Protein AF-A0A924SGY8-F1 (afdb_monomer_lite)

Sequence (351 aa):
AAHGWLLATGLAKWTQGEANFWGHNAIIRTRAFAGAAGLPHLSGNTLIMSHDFVEAAMLLRAGWRVRFLPSIAGSYEQTPNSLIEYVQRDRRWCRGNLQHLRIVAAHGLNPLSRFHMLQGAVSYLLAPVWLVLLAIWAFPDMAATSLGTNGAPPVAEVVEGFGNEGGVLLVCVLIMLLGPKLLSAATILSSRAKRKAFGGTVPFLGALLTEIAVSFVYAPILMVQQVLSVAFSILSKRDIWAPQSRDGAHHNLPTLAKFHSIETVLGLIILTGTVTSTITIWLLPVGLSLLLAVPLSMLSECAVATSRAKALRLATPESLTPPAIVLLAIEARAHYAHMLAHSSALSLAAE

Radius of gyration: 23.99 Å; chains: 1; bounding box: 54×59×81 Å

pLDDT: mean 87.28, std 12.5, range [37.44, 98.38]

Foldseek 3Di:
DLQVLVVLVVQQVVCVFLHFDQPPPDDDDPCLQVVWLDDDQDPVRDDQLRSRLSSSQRSVLVVGTDGRDSVDDDDDDDDALFPVLNLLVVLSLQLNLCVLVVVLPDPSGDPVSSVVSVVSNVVLVVLVVVVVVLVCQFAQCVVCVVVVHPDDDPPVVVVVCCVPPVVVVVVVVCCVVCVSVVVSLVVQVVDPVSQVLCVHDLLVVLLSVVVVVLCLLCVLVSSVSSVVSNVCSVPDPDDSDDDRDPPQDQDDLVVLCVVLVVLLVVLVVSVVCCVVVRTPPVCNSSSVSSNCSSVSRNVSSDQLCPPPPSSRNSDGSCRVPPDPVVVVVVVVVVVVVVCVVVVPVVPPDDD

Structure (mmCIF, N/CA/C/O backbone):
data_AF-A0A924SGY8-F1
#
_entry.id   AF-A0A924SGY8-F1
#
loop_
_atom_site.group_PDB
_atom_site.id
_atom_site.type_symbol
_atom_site.label_atom_id
_atom_site.label_alt_id
_atom_site.label_comp_id
_atom_site.label_asym_id
_atom_site.label_entity_id
_atom_site.label_seq_id
_atom_site.pdbx_PDB_ins_code
_atom_site.Cartn_x
_atom_site.Cartn_y
_atom_site.Cartn_z
_atom_site.occupancy
_atom_site.B_iso_or_equiv
_atom_site.auth_seq_id
_atom_site.auth_comp_id
_atom_site.auth_asym_id
_atom_site.auth_atom_id
_atom_site.pdbx_PDB_model_num
ATOM 1 N N . ALA A 1 1 ? 2.923 7.482 8.706 1.00 73.94 1 ALA A N 1
ATOM 2 C CA . ALA A 1 1 ? 2.856 8.626 9.646 1.00 73.94 1 ALA A CA 1
ATOM 3 C C . ALA A 1 1 ? 2.362 9.920 8.986 1.00 73.94 1 ALA A C 1
ATOM 5 O O . ALA A 1 1 ? 1.305 10.406 9.361 1.00 73.94 1 ALA A O 1
ATOM 6 N N . ALA A 1 2 ? 3.073 10.478 7.994 1.00 83.31 2 ALA A N 1
ATOM 7 C CA . ALA A 1 2 ? 2.795 11.833 7.496 1.00 83.31 2 ALA A CA 1
ATOM 8 C C . ALA A 1 2 ? 1.430 12.023 6.803 1.00 83.31 2 ALA A C 1
ATOM 10 O O . ALA A 1 2 ? 0.770 13.022 7.067 1.00 83.31 2 ALA A O 1
ATOM 11 N N . HIS A 1 3 ? 1.006 11.084 5.948 1.00 84.12 3 HIS A N 1
ATOM 12 C CA . HIS A 1 3 ? -0.207 11.229 5.123 1.00 84.12 3 HIS A CA 1
ATOM 13 C C . HIS A 1 3 ? -1.384 10.330 5.537 1.00 84.12 3 HIS A C 1
ATOM 15 O O . HIS A 1 3 ? -2.531 10.616 5.202 1.00 84.12 3 HIS A O 1
ATOM 21 N N . GLY A 1 4 ? -1.128 9.265 6.305 1.00 85.44 4 GLY A N 1
ATOM 22 C CA . GLY A 1 4 ? -2.162 8.301 6.702 1.00 85.44 4 GLY A CA 1
ATOM 23 C C . GLY A 1 4 ? -3.306 8.918 7.515 1.00 85.44 4 GLY A C 1
ATOM 24 O O . GLY A 1 4 ? -4.460 8.561 7.303 1.00 85.44 4 GLY A O 1
ATOM 25 N N . TRP A 1 5 ? -3.016 9.891 8.388 1.00 86.31 5 TRP A N 1
ATOM 26 C CA . TRP A 1 5 ? -4.043 10.562 9.198 1.00 86.31 5 TRP A CA 1
ATOM 27 C C . TRP A 1 5 ? -5.021 11.384 8.342 1.00 86.31 5 TRP A C 1
ATOM 29 O O . TRP A 1 5 ? -6.203 11.458 8.676 1.00 86.31 5 TRP A O 1
ATOM 39 N N . LEU A 1 6 ? -4.551 11.979 7.237 1.00 89.25 6 LEU A N 1
ATOM 40 C CA . LEU A 1 6 ? -5.382 12.789 6.344 1.00 89.25 6 LEU A CA 1
ATOM 41 C C . LEU A 1 6 ? -6.386 11.895 5.612 1.00 89.25 6 LEU A C 1
ATOM 43 O O . LEU A 1 6 ? -7.584 12.172 5.636 1.00 89.25 6 LEU A O 1
ATOM 47 N N . LEU A 1 7 ? -5.903 10.781 5.049 1.00 88.94 7 LEU A N 1
ATOM 48 C CA . LEU A 1 7 ? -6.747 9.756 4.432 1.00 88.94 7 LEU A CA 1
ATOM 49 C C . LEU A 1 7 ? -7.767 9.205 5.437 1.00 88.94 7 LEU A C 1
ATOM 51 O O . LEU A 1 7 ? -8.960 9.164 5.153 1.00 88.94 7 LEU A O 1
ATOM 55 N N . ALA A 1 8 ? -7.306 8.842 6.633 1.00 90.12 8 ALA A N 1
ATOM 56 C CA . ALA A 1 8 ? -8.137 8.319 7.710 1.00 90.12 8 ALA A CA 1
ATOM 57 C C . ALA A 1 8 ? -9.223 9.310 8.172 1.00 90.12 8 ALA A C 1
ATOM 59 O O . ALA A 1 8 ? -10.357 8.915 8.441 1.00 90.12 8 ALA A O 1
ATOM 60 N N . THR A 1 9 ? -8.901 10.605 8.227 1.00 92.12 9 THR A N 1
ATOM 61 C CA . THR A 1 9 ? -9.854 11.675 8.565 1.00 92.12 9 THR A CA 1
ATOM 62 C C . THR A 1 9 ? -10.886 11.880 7.464 1.00 92.12 9 THR A C 1
ATOM 64 O O . THR A 1 9 ? -12.076 11.985 7.762 1.00 92.12 9 THR A O 1
ATOM 67 N N . GLY A 1 10 ? -10.456 11.890 6.200 1.00 92.75 10 GLY A N 1
ATOM 68 C CA . GLY A 1 10 ? -11.360 11.960 5.052 1.00 92.75 10 GLY A CA 1
ATOM 69 C C . GLY A 1 10 ? -12.318 10.770 5.012 1.00 92.75 10 GLY A C 1
ATOM 70 O O . GLY A 1 10 ? -13.529 10.963 4.918 1.00 92.75 10 GLY A O 1
ATOM 71 N N . LEU A 1 11 ? -11.791 9.555 5.193 1.00 91.56 11 LEU A N 1
ATOM 72 C CA . LEU A 1 11 ? -12.579 8.327 5.260 1.00 91.56 11 LEU A CA 1
ATOM 73 C C . LEU A 1 11 ? -13.606 8.385 6.396 1.00 91.56 11 LEU A C 1
ATOM 75 O O . LEU A 1 11 ? -14.790 8.196 6.147 1.00 91.56 11 LEU A O 1
ATOM 79 N N . ALA A 1 12 ? -13.185 8.733 7.616 1.00 93.62 12 ALA A N 1
ATOM 80 C CA . ALA A 1 12 ? -14.088 8.869 8.760 1.00 93.62 12 ALA A CA 1
ATOM 81 C C . ALA A 1 12 ? -15.207 9.896 8.520 1.00 93.62 12 ALA A C 1
ATOM 83 O O . ALA A 1 12 ? -16.350 9.690 8.934 1.00 93.62 12 ALA A O 1
ATOM 84 N N . LYS A 1 13 ? -14.891 11.013 7.848 1.00 94.06 13 LYS A N 1
ATOM 85 C CA . LYS A 1 13 ? -15.876 12.046 7.509 1.00 94.06 13 LYS A CA 1
ATOM 86 C C . LYS A 1 13 ? -16.850 11.574 6.432 1.00 94.06 13 LYS A C 1
ATOM 88 O O . LYS A 1 13 ? -18.021 11.937 6.501 1.00 94.06 13 LYS A O 1
ATOM 93 N N . TRP A 1 14 ? -16.387 10.793 5.466 1.00 94.25 14 TRP A N 1
ATOM 94 C CA . TRP A 1 14 ? -17.224 10.279 4.392 1.00 94.25 14 TRP A CA 1
ATOM 95 C C . TRP A 1 14 ? -18.148 9.154 4.872 1.00 94.25 14 TRP A C 1
ATOM 97 O O . TRP A 1 14 ? -19.350 9.214 4.636 1.00 94.25 14 TRP A O 1
ATOM 107 N N . THR A 1 15 ? -17.619 8.180 5.616 1.00 93.19 15 THR A N 1
ATOM 108 C CA . THR A 1 15 ? -18.375 6.985 6.022 1.00 93.19 15 THR A CA 1
ATOM 109 C C . THR A 1 15 ? -19.188 7.174 7.301 1.00 93.19 15 THR A C 1
ATOM 111 O O . THR A 1 15 ? -20.135 6.433 7.547 1.00 93.19 15 THR A O 1
ATOM 114 N N . GLN A 1 16 ? -18.843 8.151 8.146 1.00 92.50 16 GLN A N 1
ATOM 115 C CA . GLN A 1 16 ? -19.538 8.457 9.400 1.00 92.50 16 GLN A CA 1
ATOM 116 C C . GLN A 1 16 ? -19.750 7.224 10.302 1.00 92.50 16 GLN A C 1
ATOM 118 O O . GLN A 1 16 ? -18.839 6.811 11.019 1.00 92.50 16 GLN A O 1
ATOM 123 N N . GLY A 1 17 ? -20.969 6.675 10.322 1.00 94.69 17 GLY A N 1
ATOM 124 C CA . GLY A 1 17 ? -21.357 5.512 11.125 1.00 94.69 17 GLY A CA 1
ATOM 125 C C . GLY A 1 17 ? -21.546 4.226 10.328 1.00 94.69 17 GLY A C 1
ATOM 126 O O . GLY A 1 17 ? -22.063 3.264 10.887 1.00 94.69 17 GLY A O 1
ATOM 127 N N . GLU A 1 18 ? -21.160 4.236 9.057 1.00 95.69 18 GLU A N 1
ATOM 128 C CA . GLU A 1 18 ? -21.248 3.129 8.102 1.00 95.69 18 GLU A CA 1
ATOM 129 C C . GLU A 1 18 ? -19.846 2.694 7.637 1.00 95.69 18 GLU A C 1
ATOM 131 O O . GLU A 1 18 ? -19.658 2.190 6.535 1.00 95.69 18 GLU A O 1
ATOM 136 N N . ALA A 1 19 ? -18.832 2.932 8.476 1.00 92.75 19 ALA A N 1
ATOM 137 C CA . ALA A 1 19 ? -17.442 2.616 8.175 1.00 92.75 19 ALA A CA 1
ATOM 138 C C . ALA A 1 19 ? -17.157 1.104 8.219 1.00 92.75 19 ALA A C 1
ATOM 140 O O . ALA A 1 19 ? -17.955 0.310 8.709 1.00 92.75 19 ALA A O 1
ATOM 141 N N . ASN A 1 20 ? -15.947 0.733 7.804 1.00 91.44 20 ASN A N 1
ATOM 142 C CA . ASN A 1 20 ? -15.334 -0.550 8.150 1.00 91.44 20 ASN A CA 1
ATOM 143 C C . ASN A 1 20 ? -14.329 -0.390 9.303 1.00 91.44 20 ASN A C 1
ATOM 145 O O . ASN A 1 20 ? -13.960 0.728 9.674 1.00 91.44 20 ASN A O 1
ATOM 149 N N . PHE A 1 21 ? -13.858 -1.518 9.838 1.00 90.50 21 PHE A N 1
ATOM 150 C CA . PHE A 1 21 ? -12.662 -1.591 10.680 1.00 90.50 21 PHE A CA 1
ATOM 151 C C . PHE A 1 21 ? -11.646 -2.560 10.055 1.00 90.50 21 PHE A C 1
ATOM 153 O O . PHE A 1 21 ? -12.012 -3.366 9.204 1.00 90.50 21 PHE A O 1
ATOM 160 N N . TRP A 1 22 ? -10.372 -2.444 10.437 1.00 87.25 22 TRP A N 1
ATOM 161 C CA . TRP A 1 22 ? -9.249 -3.136 9.783 1.00 87.25 22 TRP A CA 1
ATOM 162 C C . TRP A 1 22 ? -8.610 -4.192 10.691 1.00 87.25 22 TRP A C 1
ATOM 164 O O . TRP A 1 22 ? -7.401 -4.185 10.913 1.00 87.25 22 TRP A O 1
ATOM 174 N N . GLY A 1 23 ? -9.445 -5.041 11.295 1.00 83.69 23 GLY A N 1
ATOM 175 C CA . GLY A 1 23 ? -9.065 -6.187 12.134 1.00 83.69 23 GLY A CA 1
ATOM 176 C C . GLY A 1 23 ? -8.419 -5.865 13.489 1.00 83.69 23 GLY A C 1
ATOM 177 O O . GLY A 1 23 ? -8.651 -6.572 14.463 1.00 83.69 23 GLY A O 1
ATOM 178 N N . HIS A 1 24 ? -7.639 -4.792 13.591 1.00 85.19 24 HIS A N 1
ATOM 179 C CA . HIS A 1 24 ? -6.929 -4.371 14.795 1.00 85.19 24 HIS A CA 1
ATOM 180 C C . HIS A 1 24 ? -7.339 -2.953 15.219 1.00 85.19 24 HIS A C 1
ATOM 182 O O . HIS A 1 24 ? -7.991 -2.222 14.472 1.00 85.19 24 HIS A O 1
ATOM 188 N N . ASN A 1 25 ? -6.966 -2.561 16.444 1.00 88.69 25 ASN A N 1
ATOM 189 C CA . ASN A 1 25 ? -7.323 -1.267 17.047 1.00 88.69 25 ASN A CA 1
ATOM 190 C C . ASN A 1 25 ? -8.832 -0.966 17.033 1.00 88.69 25 ASN A C 1
ATOM 192 O O . ASN A 1 25 ? -9.251 0.182 16.871 1.00 88.69 25 ASN A O 1
ATOM 196 N N . ALA A 1 26 ? -9.650 -2.004 17.197 1.00 91.75 26 ALA A N 1
ATOM 197 C CA . ALA A 1 26 ? -11.098 -1.901 17.217 1.00 91.75 26 ALA A CA 1
ATOM 198 C C . ALA A 1 26 ? -11.622 -2.014 18.655 1.00 91.75 26 ALA A C 1
ATOM 200 O O . ALA A 1 26 ? -11.271 -2.936 19.388 1.00 91.75 26 ALA A O 1
ATOM 201 N N . ILE A 1 27 ? -12.498 -1.088 19.048 1.00 92.94 27 ILE A N 1
ATOM 202 C CA . ILE A 1 27 ? -13.273 -1.189 20.288 1.00 92.94 27 ILE A CA 1
ATOM 203 C C . ILE A 1 27 ? -14.662 -1.682 19.905 1.00 92.94 27 ILE A C 1
ATOM 205 O O . ILE A 1 27 ? -15.425 -0.972 19.248 1.00 92.94 27 ILE A O 1
ATOM 209 N N . ILE A 1 28 ? -14.983 -2.907 20.309 1.00 93.88 28 ILE A N 1
ATOM 210 C CA . ILE A 1 28 ? -16.182 -3.609 19.859 1.00 93.88 28 ILE A CA 1
ATOM 211 C C . ILE A 1 28 ? -17.107 -3.870 21.048 1.00 93.88 28 ILE A C 1
ATOM 213 O O . ILE A 1 28 ? -16.690 -4.349 22.101 1.00 93.88 28 ILE A O 1
ATOM 217 N N . ARG A 1 29 ? -18.402 -3.583 20.875 1.00 96.38 29 ARG A N 1
ATOM 218 C CA . ARG A 1 29 ? -19.426 -3.996 21.843 1.00 96.38 29 ARG A CA 1
ATOM 219 C C . ARG A 1 29 ? -19.638 -5.500 21.714 1.00 96.38 29 ARG A C 1
ATOM 221 O O . ARG A 1 29 ? -20.184 -5.950 20.710 1.00 96.38 29 ARG A O 1
ATOM 228 N N . THR A 1 30 ? -19.273 -6.256 22.744 1.00 96.50 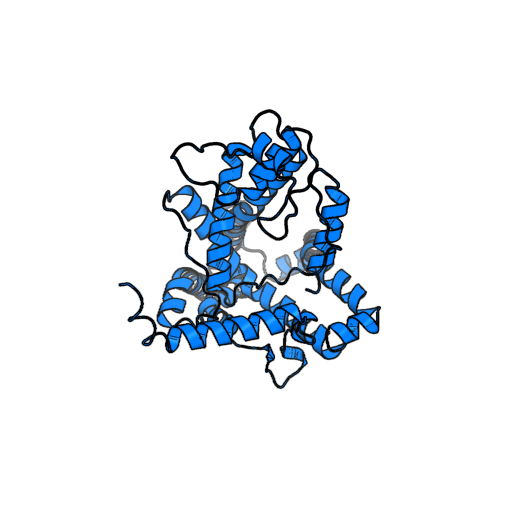30 THR A N 1
ATOM 229 C CA . THR A 1 30 ? -19.360 -7.728 22.763 1.00 96.50 30 THR A CA 1
ATOM 230 C C . THR A 1 30 ? -20.746 -8.243 22.377 1.00 96.50 30 THR A C 1
ATOM 232 O O . THR A 1 30 ? -20.855 -9.091 21.499 1.00 96.50 30 THR A O 1
ATOM 235 N N . ARG A 1 31 ? -21.817 -7.655 22.933 1.00 96.56 31 ARG A N 1
ATOM 236 C CA . ARG A 1 31 ? -23.210 -7.992 22.578 1.00 96.56 31 ARG A CA 1
ATOM 237 C C . ARG A 1 31 ? -23.523 -7.783 21.093 1.00 96.56 31 ARG A C 1
ATOM 239 O O . ARG A 1 31 ? -24.263 -8.569 20.515 1.00 96.56 31 ARG A O 1
ATOM 246 N N . ALA A 1 32 ? -23.001 -6.714 20.490 1.00 96.25 32 ALA A N 1
ATOM 247 C CA . ALA A 1 32 ? -23.224 -6.425 19.075 1.00 96.25 32 ALA A CA 1
ATOM 248 C C . ALA A 1 32 ? -22.520 -7.462 18.197 1.00 96.25 32 ALA A C 1
ATOM 250 O O . ALA A 1 32 ? -23.124 -8.021 17.290 1.00 96.25 32 ALA A O 1
ATOM 251 N N . PHE A 1 33 ? -21.258 -7.748 18.513 1.00 95.69 33 PHE A N 1
ATOM 252 C CA . PHE A 1 33 ? -20.436 -8.682 17.756 1.00 95.69 33 PHE A CA 1
ATOM 253 C C . PHE A 1 33 ? -20.956 -10.114 17.857 1.00 95.69 33 PHE A C 1
ATOM 255 O O . PHE A 1 33 ? -21.273 -10.715 16.837 1.00 95.69 33 PHE A O 1
ATOM 262 N N . ALA A 1 34 ? -21.162 -10.618 19.076 1.00 9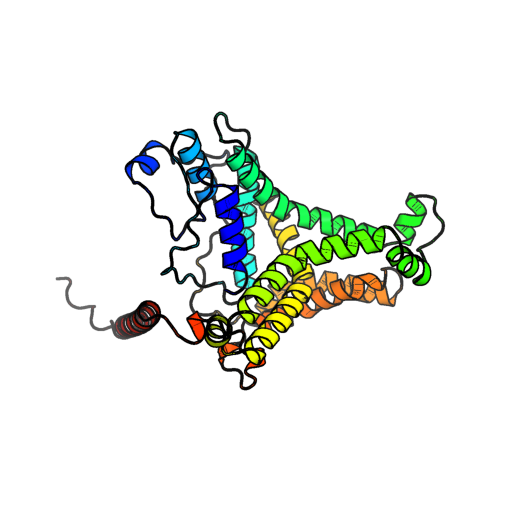5.81 34 ALA A N 1
ATOM 263 C CA . ALA A 1 34 ? -21.670 -11.969 19.300 1.00 95.81 34 ALA A CA 1
ATOM 264 C C . ALA A 1 34 ? -23.073 -12.188 18.704 1.00 95.81 34 ALA A C 1
ATOM 266 O O . ALA A 1 34 ? -23.400 -13.300 18.307 1.00 95.81 34 ALA A O 1
ATOM 267 N N . GLY A 1 35 ? -23.900 -11.138 18.634 1.00 96.06 35 GLY A N 1
ATOM 268 C CA . GLY A 1 35 ? -25.261 -11.225 18.104 1.00 96.06 35 GLY A CA 1
ATOM 269 C C . GLY A 1 35 ? -25.393 -11.040 16.590 1.00 96.06 35 GLY A C 1
ATOM 270 O O . GLY A 1 35 ? -26.448 -11.363 16.053 1.00 96.06 35 GLY A O 1
ATOM 271 N N . ALA A 1 36 ? -24.381 -10.499 15.901 1.00 94.69 36 ALA A N 1
ATOM 272 C CA . ALA A 1 36 ? -24.514 -10.106 14.492 1.00 94.69 36 ALA A CA 1
ATOM 273 C C . ALA A 1 36 ? -23.339 -10.506 13.593 1.00 94.69 36 ALA A C 1
ATOM 275 O O . ALA A 1 36 ? -23.562 -10.803 12.425 1.00 94.69 36 ALA A O 1
ATOM 276 N N . ALA A 1 37 ? -22.105 -10.527 14.098 1.00 91.44 37 ALA A N 1
ATOM 277 C CA . ALA A 1 37 ? -20.887 -10.687 13.299 1.00 91.44 37 ALA A CA 1
ATOM 278 C C . ALA A 1 37 ? -20.512 -12.163 13.042 1.00 91.44 37 ALA A C 1
ATOM 280 O O . ALA A 1 37 ? -19.340 -12.527 13.024 1.00 91.44 37 ALA A O 1
ATOM 281 N N . GLY A 1 38 ? -21.507 -13.037 12.867 1.00 88.75 38 GLY A N 1
ATOM 282 C CA . GLY A 1 38 ? -21.278 -14.449 12.559 1.00 88.75 38 GLY A CA 1
ATOM 283 C C . GLY A 1 38 ? -20.893 -14.638 11.094 1.00 88.75 38 GLY A C 1
ATOM 284 O O . GLY A 1 38 ? -21.752 -14.526 10.222 1.00 88.75 38 GLY A O 1
ATOM 285 N N . LEU A 1 39 ? -19.620 -14.938 10.821 1.00 89.06 39 LEU A N 1
ATOM 286 C CA . LEU A 1 39 ? -19.102 -15.069 9.457 1.00 89.06 39 LEU A CA 1
ATOM 287 C C . LEU A 1 39 ? -19.848 -16.138 8.636 1.00 89.06 39 LEU A C 1
ATOM 289 O O . LEU A 1 39 ? -20.132 -17.228 9.140 1.00 89.06 39 LEU A O 1
ATOM 293 N N . PRO A 1 40 ? -20.138 -15.868 7.350 1.00 83.38 40 PRO A N 1
ATOM 294 C CA . PRO A 1 40 ? -20.782 -16.840 6.488 1.00 83.38 40 PRO A CA 1
ATOM 295 C C . PRO A 1 40 ? -19.772 -17.898 6.034 1.00 83.38 40 PRO A C 1
ATOM 297 O O . PRO A 1 40 ? -18.600 -17.608 5.793 1.00 83.38 40 PRO A O 1
ATOM 300 N N . HIS A 1 41 ? -20.247 -19.124 5.831 1.00 82.19 41 HIS A N 1
ATOM 301 C CA . HIS A 1 41 ? -19.437 -20.166 5.211 1.00 82.19 41 HIS A CA 1
ATOM 302 C C . HIS A 1 41 ? -19.369 -19.923 3.702 1.00 82.19 41 HIS A C 1
ATOM 304 O O . HIS A 1 41 ? -20.393 -19.883 3.017 1.00 82.19 41 HIS A O 1
ATOM 310 N N . LEU A 1 42 ? -18.160 -19.770 3.165 1.00 80.38 42 LEU A N 1
ATOM 311 C CA . LEU A 1 42 ? -17.951 -19.736 1.721 1.00 80.38 42 LEU A CA 1
ATOM 312 C C . LEU A 1 42 ? -17.903 -21.166 1.167 1.00 80.38 42 LEU A C 1
ATOM 314 O O . LEU A 1 42 ? -17.310 -22.058 1.776 1.00 80.38 42 LEU A O 1
ATOM 318 N N . SER A 1 43 ? -18.482 -21.395 -0.020 1.00 72.56 43 SER A N 1
ATOM 319 C CA . SER A 1 43 ? -18.372 -22.701 -0.685 1.00 72.56 43 SER A CA 1
ATOM 320 C C . SER A 1 43 ? -16.899 -23.092 -0.880 1.00 72.56 43 SER A C 1
ATOM 322 O O . SER A 1 43 ? -16.073 -22.266 -1.284 1.00 72.56 43 SER A O 1
ATOM 324 N N . GLY A 1 44 ? -16.568 -24.341 -0.540 1.00 72.00 44 GLY A N 1
ATOM 325 C CA . GLY A 1 44 ? -15.187 -24.829 -0.436 1.00 72.00 44 GLY A CA 1
ATOM 326 C C . GLY A 1 44 ? -14.565 -24.740 0.965 1.00 72.00 44 GLY A C 1
ATOM 327 O O . GLY A 1 44 ? -13.383 -25.034 1.089 1.00 72.00 44 GLY A O 1
ATOM 328 N N . ASN A 1 45 ? -15.336 -24.352 1.991 1.00 60.00 45 ASN A N 1
ATOM 329 C CA . ASN A 1 45 ? -14.931 -24.276 3.404 1.00 60.00 45 ASN A CA 1
ATOM 330 C C . ASN A 1 45 ? -13.649 -23.459 3.660 1.00 60.00 45 ASN A C 1
ATOM 332 O O . ASN A 1 45 ? -12.861 -23.765 4.550 1.00 60.00 45 ASN A O 1
ATOM 336 N N . THR A 1 46 ? -13.420 -22.423 2.853 1.00 74.19 46 THR A N 1
ATOM 337 C CA . THR A 1 46 ? -12.267 -21.532 3.009 1.00 74.19 46 THR A CA 1
ATOM 338 C C . THR A 1 46 ? -12.586 -20.437 4.013 1.00 74.19 46 THR A C 1
ATOM 340 O O . THR A 1 46 ? -13.616 -19.769 3.871 1.00 74.19 46 THR A O 1
ATOM 343 N N . LEU A 1 47 ? -11.674 -20.189 4.951 1.00 83.81 47 LEU A N 1
ATOM 344 C CA . LEU A 1 47 ? -11.767 -19.049 5.858 1.00 83.81 47 LEU A CA 1
ATOM 345 C C . LEU A 1 47 ? -11.771 -17.726 5.072 1.00 83.81 47 LEU A C 1
ATOM 347 O O . LEU A 1 47 ? -11.076 -17.575 4.059 1.00 83.81 47 LEU A O 1
ATOM 351 N N . ILE A 1 48 ? -12.568 -16.764 5.540 1.00 88.69 48 ILE A N 1
ATOM 352 C CA . ILE A 1 48 ? -12.583 -15.401 5.002 1.00 88.69 48 ILE A CA 1
ATOM 353 C C . ILE A 1 48 ? -11.373 -14.670 5.579 1.00 88.69 48 ILE A C 1
ATOM 355 O O . ILE A 1 48 ? -11.322 -14.399 6.775 1.00 88.69 48 ILE A O 1
ATOM 359 N N . MET A 1 49 ? -10.393 -14.350 4.734 1.00 89.06 49 MET A N 1
ATOM 360 C CA . MET A 1 49 ? -9.137 -13.744 5.194 1.00 89.06 49 MET A CA 1
ATOM 361 C C . MET A 1 49 ? -9.376 -12.322 5.726 1.00 89.06 49 MET A C 1
ATOM 363 O O . MET A 1 49 ? -8.968 -11.997 6.839 1.00 89.06 49 MET A O 1
ATOM 367 N N . SER A 1 50 ? -10.105 -11.503 4.961 1.00 91.44 50 SER A N 1
ATOM 368 C CA . SER A 1 50 ? -10.542 -10.147 5.338 1.00 91.44 50 SER A CA 1
ATOM 369 C C . SER A 1 50 ? -11.926 -10.189 5.995 1.00 91.44 50 SER A C 1
ATOM 371 O O . SER A 1 50 ? -12.912 -9.682 5.453 1.00 91.44 50 SER A O 1
ATOM 373 N N . HIS A 1 51 ? -12.014 -10.923 7.105 1.00 92.81 51 HIS A N 1
ATOM 374 C CA . HIS A 1 51 ? -13.243 -11.141 7.874 1.00 92.81 51 HIS A CA 1
ATOM 375 C C . HIS A 1 51 ? -13.792 -9.848 8.485 1.00 92.81 51 HIS A C 1
ATOM 377 O O . HIS A 1 51 ? -14.998 -9.635 8.468 1.00 92.81 51 HIS A O 1
ATOM 383 N N . ASP A 1 52 ? -12.910 -8.959 8.923 1.00 94.38 52 ASP A N 1
ATOM 384 C CA . ASP A 1 52 ? -13.197 -7.634 9.475 1.00 94.38 52 ASP A CA 1
ATOM 385 C C . ASP A 1 52 ? -14.181 -6.797 8.634 1.00 94.38 52 ASP A C 1
ATOM 387 O O . ASP A 1 52 ? -15.130 -6.215 9.162 1.00 94.38 52 ASP A O 1
ATOM 391 N N . PHE A 1 53 ? -14.027 -6.789 7.309 1.00 94.38 53 PHE A N 1
ATOM 392 C CA . PHE A 1 53 ? -14.953 -6.101 6.398 1.00 94.38 53 PHE A CA 1
ATOM 393 C C . PHE A 1 53 ? -16.349 -6.736 6.406 1.00 94.38 53 PHE A C 1
ATOM 395 O O . PHE A 1 53 ? -17.361 -6.039 6.319 1.00 94.38 53 PHE A O 1
ATOM 402 N N . VAL A 1 54 ? -16.414 -8.065 6.496 1.00 95.12 54 VAL A N 1
ATOM 403 C CA . VAL A 1 54 ? -17.677 -8.811 6.524 1.00 95.12 54 VAL A CA 1
ATOM 404 C C . VAL A 1 54 ? -18.371 -8.620 7.868 1.00 95.12 54 VAL A C 1
ATOM 406 O O . VAL A 1 54 ? -19.568 -8.351 7.900 1.00 95.12 54 VAL A O 1
ATOM 409 N N . GLU A 1 55 ? -17.625 -8.669 8.967 1.00 95.94 55 GLU A N 1
ATOM 410 C CA . GLU A 1 55 ? -18.125 -8.420 10.321 1.00 95.94 55 GLU A CA 1
ATOM 411 C C . GLU A 1 55 ? -18.661 -6.994 10.466 1.00 95.94 55 GLU A C 1
ATOM 413 O O . GLU A 1 55 ? -19.758 -6.798 10.991 1.00 95.94 55 GLU A O 1
ATOM 418 N N . ALA A 1 56 ? -17.948 -5.993 9.936 1.00 95.94 56 ALA A N 1
ATOM 419 C CA . ALA A 1 56 ? -18.432 -4.616 9.890 1.00 95.94 56 ALA A CA 1
ATOM 420 C C . ALA A 1 56 ? -19.753 -4.510 9.112 1.00 95.94 56 ALA A C 1
ATOM 422 O O . ALA A 1 56 ? -20.722 -3.928 9.604 1.00 95.94 56 ALA A O 1
ATOM 423 N N . ALA A 1 57 ? -19.831 -5.133 7.933 1.00 96.12 57 ALA A N 1
ATOM 424 C CA . ALA A 1 57 ? -21.044 -5.146 7.122 1.00 96.12 57 ALA A CA 1
ATOM 425 C C . ALA A 1 57 ? -22.220 -5.843 7.829 1.00 96.12 57 ALA A C 1
ATOM 427 O O . ALA A 1 57 ? -23.365 -5.399 7.724 1.00 96.12 57 ALA A O 1
ATOM 428 N N . MET A 1 58 ? -21.947 -6.909 8.581 1.00 96.19 58 MET A N 1
ATOM 429 C CA . MET A 1 58 ? -22.941 -7.633 9.373 1.00 96.19 58 MET A CA 1
ATOM 430 C C . MET A 1 58 ? -23.448 -6.826 10.568 1.00 96.19 58 MET A C 1
ATOM 432 O O . MET A 1 58 ? -24.651 -6.807 10.827 1.00 96.19 58 MET A O 1
ATOM 436 N N . LEU A 1 59 ? -22.562 -6.102 11.255 1.00 97.00 59 LEU A N 1
ATOM 437 C CA . LEU A 1 59 ? -22.948 -5.164 12.308 1.00 97.00 59 LEU A CA 1
ATOM 438 C C . LEU A 1 59 ? -23.890 -4.086 11.759 1.00 97.00 59 LEU A C 1
ATOM 440 O O . LEU A 1 59 ? -24.951 -3.850 12.340 1.00 97.00 59 LEU A O 1
ATOM 444 N N . LEU A 1 60 ? -23.542 -3.483 10.618 1.00 96.62 60 LEU A N 1
ATOM 445 C CA . LEU A 1 60 ? -24.378 -2.476 9.956 1.00 96.62 60 LEU A CA 1
ATOM 446 C C . LEU A 1 60 ? -25.730 -3.052 9.523 1.00 96.62 60 LEU A C 1
ATOM 448 O O . LEU A 1 60 ? -26.767 -2.432 9.751 1.00 96.62 60 LEU A O 1
ATOM 452 N N . ARG A 1 61 ? -25.742 -4.271 8.973 1.00 96.12 61 ARG A N 1
ATOM 453 C CA . ARG A 1 61 ? -26.975 -4.993 8.626 1.00 96.12 61 ARG A CA 1
ATOM 454 C C . ARG A 1 61 ? -27.878 -5.235 9.841 1.00 96.12 61 ARG A C 1
ATOM 456 O O . ARG A 1 61 ? -29.096 -5.198 9.702 1.00 96.12 61 ARG A O 1
ATOM 463 N N . ALA A 1 62 ? -27.305 -5.461 11.020 1.00 96.25 62 ALA A N 1
ATOM 464 C CA . ALA A 1 62 ? -28.042 -5.639 12.272 1.00 96.25 62 ALA A CA 1
ATOM 465 C C . ALA A 1 62 ? -28.441 -4.313 12.958 1.00 96.25 62 ALA A C 1
ATOM 467 O O . ALA A 1 62 ? -28.907 -4.328 14.097 1.00 96.25 62 ALA A O 1
ATOM 468 N N . GLY A 1 63 ? -28.252 -3.165 12.296 1.00 95.75 63 GLY A N 1
ATOM 469 C CA . GLY A 1 63 ? -28.632 -1.845 12.810 1.00 95.75 63 GLY A CA 1
ATOM 470 C C . GLY A 1 63 ? -27.617 -1.211 13.766 1.00 95.75 63 GLY A C 1
ATOM 471 O O . GLY A 1 63 ? -27.890 -0.160 14.348 1.00 95.75 63 GLY A O 1
ATOM 472 N N . TRP A 1 64 ? -26.438 -1.814 13.938 1.00 97.25 64 TRP A N 1
ATOM 473 C CA . TRP A 1 64 ? -25.336 -1.173 14.651 1.00 97.25 64 TRP A CA 1
ATOM 474 C C . TRP A 1 64 ? -24.635 -0.148 13.766 1.00 97.25 64 TRP A C 1
ATOM 476 O O . TRP A 1 64 ? -24.818 -0.117 12.556 1.00 97.25 64 TRP A O 1
ATOM 486 N N . ARG A 1 65 ? -23.807 0.701 14.379 1.00 96.81 65 ARG A N 1
ATOM 487 C CA . ARG A 1 65 ? -22.955 1.654 13.661 1.00 96.81 65 ARG A CA 1
ATOM 488 C C . ARG A 1 65 ? -21.497 1.289 13.854 1.00 96.81 65 ARG A C 1
ATOM 490 O O . ARG A 1 65 ? -21.083 0.964 14.967 1.00 96.81 65 ARG A O 1
ATOM 497 N N . VAL A 1 66 ? -20.723 1.428 12.789 1.00 96.00 66 VAL A N 1
ATOM 498 C CA . VAL A 1 66 ? -19.272 1.242 12.788 1.00 96.00 66 VAL A CA 1
ATOM 499 C C . VAL A 1 66 ? -18.644 2.589 12.454 1.00 96.00 66 VAL A C 1
ATOM 501 O O . VAL A 1 66 ? -18.990 3.219 11.456 1.00 96.00 66 VAL A O 1
ATOM 504 N N . ARG A 1 67 ? -17.764 3.079 13.330 1.00 94.50 67 ARG A N 1
ATOM 505 C CA . ARG A 1 67 ? -17.160 4.412 13.211 1.00 94.50 67 ARG A CA 1
ATOM 506 C C . ARG A 1 67 ? -15.651 4.301 13.133 1.00 94.50 67 ARG A C 1
ATOM 508 O O . ARG A 1 67 ? -15.039 3.653 13.976 1.00 94.50 67 ARG A O 1
ATOM 515 N N . PHE A 1 68 ? -15.066 5.016 12.181 1.00 92.06 68 PHE A N 1
ATOM 516 C CA . PHE A 1 68 ? -13.625 5.208 12.113 1.00 92.06 68 PHE A CA 1
ATOM 517 C C . PHE A 1 68 ? -13.241 6.428 12.964 1.00 92.06 68 PHE A C 1
ATOM 519 O O . PHE A 1 68 ? -13.784 7.516 12.765 1.00 92.06 68 PHE A O 1
ATOM 526 N N . LEU A 1 69 ? -12.349 6.256 13.944 1.00 91.62 69 LEU A N 1
ATOM 527 C CA . LEU A 1 69 ? -11.975 7.299 14.911 1.00 91.62 69 LEU A CA 1
ATOM 528 C C . LEU A 1 69 ? -10.473 7.619 14.812 1.00 91.62 69 LEU A C 1
ATOM 530 O O . LEU A 1 69 ? -9.688 7.165 15.642 1.00 91.62 69 LEU A O 1
ATOM 534 N N . PRO A 1 70 ? -10.056 8.419 13.814 1.00 89.38 70 PRO A N 1
ATOM 535 C CA . PRO A 1 70 ? -8.643 8.660 13.510 1.00 89.38 70 PRO A CA 1
ATOM 536 C C . PRO A 1 70 ? -7.919 9.500 14.569 1.00 89.38 70 PRO A C 1
ATOM 538 O O . PRO A 1 70 ? -6.695 9.565 14.569 1.00 89.38 70 PRO A O 1
ATOM 541 N N . SER A 1 71 ? -8.661 10.161 15.461 1.00 87.31 71 SER A N 1
ATOM 542 C CA . SER A 1 71 ? -8.108 10.961 16.556 1.00 87.31 71 SER A CA 1
ATOM 543 C C . SER A 1 71 ? -7.678 10.129 17.765 1.00 87.31 71 SER A C 1
ATOM 545 O O . SER A 1 71 ? -7.024 10.668 18.655 1.00 87.31 71 SER A O 1
ATOM 547 N N . ILE A 1 72 ? -8.065 8.849 17.842 1.00 87.88 72 ILE A N 1
ATOM 548 C CA . ILE A 1 72 ? -7.658 7.973 18.943 1.00 87.88 72 ILE A CA 1
ATOM 549 C C . ILE A 1 72 ? -6.202 7.559 18.716 1.00 87.88 72 ILE A C 1
ATOM 551 O O . ILE A 1 72 ? -5.881 6.843 17.770 1.00 87.88 72 ILE A O 1
ATOM 555 N N . ALA A 1 73 ? -5.323 8.036 19.594 1.00 84.56 73 ALA A N 1
ATOM 556 C CA . ALA A 1 73 ? -3.912 7.671 19.623 1.00 84.56 73 ALA A CA 1
ATOM 557 C C . ALA A 1 73 ? -3.672 6.401 20.465 1.00 84.56 73 ALA A C 1
ATOM 559 O O . ALA A 1 73 ? -4.602 5.827 21.028 1.00 84.56 73 ALA A O 1
ATOM 560 N N . GLY A 1 74 ? -2.410 5.974 20.571 1.00 83.75 74 GLY A N 1
ATOM 561 C CA . GLY A 1 74 ? -2.008 4.848 21.428 1.00 83.75 74 GLY A CA 1
ATOM 562 C C . GLY A 1 74 ? -1.937 3.490 20.724 1.00 83.75 74 GLY A C 1
ATOM 563 O O . GLY A 1 74 ? -1.705 2.479 21.375 1.00 83.75 74 GLY A O 1
ATOM 564 N N . SER A 1 75 ? -2.103 3.466 19.401 1.00 84.31 75 SER A N 1
ATOM 565 C CA . SER A 1 75 ? -1.847 2.294 18.564 1.00 84.31 75 SER A CA 1
ATOM 566 C C . SER A 1 75 ? -0.462 2.392 17.924 1.00 84.31 75 SER A C 1
ATOM 568 O O . SER A 1 75 ? -0.208 3.328 17.165 1.00 84.31 75 SER A O 1
ATOM 570 N N . TYR A 1 76 ? 0.378 1.379 18.134 1.00 86.62 76 TYR A N 1
ATOM 571 C CA . TYR A 1 76 ? 1.760 1.335 17.639 1.00 86.62 76 TYR A CA 1
ATOM 572 C C . TYR A 1 76 ? 2.018 0.097 16.771 1.00 86.62 76 TYR A C 1
ATOM 574 O O . TYR A 1 76 ? 2.935 -0.681 17.024 1.00 86.62 76 TYR A O 1
ATOM 582 N N . GLU A 1 77 ? 1.176 -0.092 15.753 1.00 82.50 77 GLU A N 1
ATOM 583 C CA . GLU A 1 77 ? 1.308 -1.187 14.789 1.00 82.50 77 GLU A CA 1
ATOM 584 C C . GLU A 1 77 ? 2.551 -0.992 13.909 1.00 82.50 77 GLU A C 1
ATOM 586 O O . GLU A 1 77 ? 2.776 0.088 13.354 1.00 82.50 77 GLU A O 1
ATOM 591 N N . GLN A 1 78 ? 3.349 -2.047 13.760 1.00 80.81 78 GLN A N 1
ATOM 592 C CA . GLN A 1 78 ? 4.532 -2.037 12.904 1.00 80.81 78 GLN A CA 1
ATOM 593 C C . GLN A 1 78 ? 4.173 -2.453 11.475 1.00 80.81 78 GLN A C 1
ATOM 595 O O . GLN A 1 78 ? 3.380 -3.366 11.238 1.00 80.81 78 GLN A O 1
ATOM 600 N N . THR A 1 79 ? 4.777 -1.785 10.497 1.00 84.44 79 THR A N 1
ATOM 601 C CA . THR A 1 79 ? 4.709 -2.215 9.099 1.00 84.44 79 THR A CA 1
ATOM 602 C C . THR A 1 79 ? 5.659 -3.392 8.851 1.00 84.44 79 THR A C 1
ATOM 604 O O . THR A 1 79 ? 6.586 -3.593 9.631 1.00 84.44 79 THR A O 1
ATOM 607 N N . PRO A 1 80 ? 5.461 -4.163 7.768 1.00 88.25 80 PRO A N 1
ATOM 608 C CA . PRO A 1 80 ? 6.448 -5.130 7.294 1.00 88.25 80 PRO A CA 1
ATOM 609 C C . PRO A 1 80 ? 7.833 -4.491 7.144 1.00 88.25 80 PRO A C 1
ATOM 611 O O . PRO A 1 80 ? 7.921 -3.319 6.768 1.00 88.25 80 PRO A O 1
ATOM 614 N N . ASN A 1 81 ? 8.886 -5.258 7.426 1.00 84.81 81 ASN A N 1
ATOM 615 C CA . ASN A 1 81 ? 10.265 -4.761 7.479 1.00 84.81 81 ASN A CA 1
ATOM 616 C C . ASN A 1 81 ? 11.023 -4.938 6.155 1.00 84.81 81 ASN A C 1
ATOM 618 O O . ASN A 1 81 ? 12.157 -4.487 6.034 1.00 84.81 81 ASN A O 1
ATOM 622 N N . SER A 1 82 ? 10.412 -5.594 5.165 1.00 90.25 82 SER A N 1
ATOM 623 C CA . SER A 1 82 ? 10.980 -5.797 3.831 1.00 90.25 82 SER A CA 1
ATOM 624 C C . SER A 1 82 ? 9.904 -5.769 2.748 1.00 90.25 82 SER A C 1
ATOM 626 O O . SER A 1 82 ? 8.710 -5.952 3.014 1.00 90.25 82 SER A O 1
ATOM 628 N N . LEU A 1 83 ? 10.329 -5.587 1.496 1.00 93.12 83 LEU A N 1
ATOM 629 C CA . LEU A 1 83 ? 9.448 -5.668 0.331 1.00 93.12 83 LEU A CA 1
ATOM 630 C C . LEU A 1 83 ? 8.778 -7.047 0.213 1.00 93.12 83 LEU A C 1
ATOM 632 O O . LEU A 1 83 ? 7.590 -7.124 -0.095 1.00 93.12 83 LEU A O 1
ATOM 636 N N . ILE A 1 84 ? 9.506 -8.133 0.494 1.00 92.44 84 ILE A N 1
ATOM 637 C CA . ILE A 1 84 ? 8.947 -9.491 0.450 1.00 92.44 84 ILE A CA 1
ATOM 638 C C . ILE A 1 84 ? 7.849 -9.660 1.498 1.00 92.44 84 ILE A C 1
ATOM 640 O O . ILE A 1 84 ? 6.761 -10.131 1.166 1.00 92.44 84 ILE A O 1
ATOM 644 N N . GLU A 1 85 ? 8.093 -9.256 2.747 1.00 90.62 85 GLU A N 1
ATOM 645 C CA . GLU A 1 85 ? 7.083 -9.343 3.807 1.00 90.62 85 GLU A CA 1
ATOM 646 C C . GLU A 1 85 ? 5.859 -8.473 3.485 1.00 90.62 85 GLU A C 1
ATOM 648 O O . GLU A 1 85 ? 4.718 -8.882 3.729 1.00 90.62 85 GLU A O 1
ATOM 653 N N . TYR A 1 86 ? 6.078 -7.295 2.888 1.00 93.19 86 TYR A N 1
ATOM 654 C CA . TYR A 1 86 ? 4.998 -6.438 2.409 1.00 93.19 86 TYR A CA 1
ATOM 655 C C . TYR A 1 86 ? 4.136 -7.158 1.370 1.00 93.19 86 TYR A C 1
ATOM 657 O O . TYR A 1 86 ? 2.922 -7.244 1.549 1.00 93.19 86 TYR A O 1
ATOM 665 N N . VAL A 1 87 ? 4.752 -7.745 0.341 1.00 94.38 87 VAL A N 1
ATOM 666 C CA . VAL A 1 87 ? 4.046 -8.481 -0.718 1.00 94.38 87 VAL A CA 1
ATOM 667 C C . VAL A 1 87 ? 3.344 -9.729 -0.176 1.00 94.38 87 VAL A C 1
ATOM 669 O O . VAL A 1 87 ? 2.222 -10.031 -0.575 1.00 94.38 87 VAL A O 1
ATOM 672 N N . GLN A 1 88 ? 3.951 -10.463 0.758 1.00 91.50 88 GLN A N 1
ATOM 673 C CA . GLN A 1 88 ? 3.309 -11.619 1.393 1.00 91.50 88 GLN A CA 1
ATOM 674 C C . GLN A 1 88 ? 2.061 -11.217 2.184 1.00 91.50 88 GLN A C 1
ATOM 676 O O . GLN A 1 88 ? 1.041 -11.912 2.146 1.00 91.50 88 GLN A O 1
ATOM 681 N N . ARG A 1 89 ? 2.111 -10.079 2.886 1.00 91.38 89 ARG A N 1
ATOM 682 C CA . ARG A 1 89 ? 0.929 -9.514 3.540 1.00 91.38 89 ARG A CA 1
ATOM 683 C C . ARG A 1 89 ? -0.114 -9.079 2.511 1.00 91.38 89 ARG A C 1
ATOM 685 O O . ARG A 1 89 ? -1.278 -9.440 2.667 1.00 91.38 89 ARG A O 1
ATOM 692 N N . ASP A 1 90 ? 0.306 -8.388 1.456 1.00 94.25 90 ASP A N 1
ATOM 693 C CA . ASP A 1 90 ? -0.579 -7.895 0.399 1.00 94.25 90 ASP A CA 1
ATOM 694 C C . ASP A 1 90 ? -1.281 -9.039 -0.352 1.00 94.25 90 ASP A C 1
ATOM 696 O O . ASP A 1 90 ? -2.472 -8.958 -0.623 1.00 94.25 90 ASP A O 1
ATOM 700 N N . ARG A 1 91 ? -0.617 -10.185 -0.564 1.00 92.56 91 ARG A N 1
ATOM 701 C CA . ARG A 1 91 ? -1.229 -11.414 -1.113 1.00 92.56 91 ARG A CA 1
ATOM 702 C C . ARG A 1 91 ? -2.423 -11.903 -0.290 1.00 92.56 91 ARG A C 1
ATOM 704 O O . ARG A 1 91 ? -3.433 -12.327 -0.854 1.00 92.56 91 ARG A O 1
ATOM 711 N N . ARG A 1 92 ? -2.325 -11.851 1.044 1.00 91.31 92 ARG A N 1
ATOM 712 C CA . ARG A 1 92 ? -3.428 -12.242 1.942 1.00 91.31 92 ARG A CA 1
ATOM 713 C C . ARG A 1 92 ? -4.592 -11.262 1.840 1.00 91.31 92 ARG A C 1
ATOM 715 O O . ARG A 1 92 ? -5.741 -11.699 1.796 1.00 91.31 92 ARG A O 1
ATOM 722 N N . TRP A 1 93 ? -4.293 -9.966 1.765 1.00 92.94 93 TRP A N 1
ATOM 723 C CA . TRP A 1 93 ? -5.297 -8.926 1.550 1.00 92.94 93 TRP A CA 1
ATOM 724 C C . TRP A 1 93 ? -5.957 -9.057 0.177 1.00 92.94 93 TRP A C 1
ATOM 726 O O . TRP A 1 93 ? -7.180 -9.024 0.107 1.00 92.94 93 TRP A O 1
ATOM 736 N N . CYS A 1 94 ? -5.194 -9.311 -0.886 1.00 95.06 94 CYS A N 1
ATOM 737 C CA . CYS A 1 94 ? -5.705 -9.575 -2.229 1.00 95.06 94 CYS A CA 1
ATOM 738 C C . CYS A 1 94 ? -6.717 -10.722 -2.220 1.00 95.06 94 CYS A C 1
ATOM 740 O O . CYS A 1 94 ? -7.858 -10.548 -2.648 1.00 95.06 94 CYS A O 1
ATOM 742 N N . ARG A 1 95 ? -6.348 -11.868 -1.633 1.00 92.81 95 ARG A N 1
ATOM 743 C CA . ARG A 1 95 ? -7.259 -13.012 -1.518 1.00 92.81 95 ARG A CA 1
ATOM 744 C C . ARG A 1 95 ? -8.523 -12.670 -0.731 1.00 92.81 95 ARG A C 1
ATOM 746 O O . ARG A 1 95 ? -9.615 -12.997 -1.186 1.00 92.81 95 ARG A O 1
ATOM 753 N N . GLY A 1 96 ? -8.386 -12.010 0.419 1.00 92.81 96 GLY A N 1
ATOM 754 C CA . GLY A 1 96 ? -9.525 -11.596 1.240 1.00 92.81 96 GLY A CA 1
ATOM 755 C C . GLY A 1 96 ? -10.477 -10.643 0.516 1.00 92.81 96 GLY A C 1
ATOM 756 O O . GLY A 1 96 ? -11.687 -10.850 0.538 1.00 92.81 96 GLY A O 1
ATOM 757 N N . ASN A 1 97 ? -9.937 -9.660 -0.204 1.00 95.56 97 ASN A N 1
ATOM 758 C CA . ASN A 1 97 ? -10.729 -8.711 -0.984 1.00 95.56 97 ASN A CA 1
ATOM 759 C C . ASN A 1 97 ? -11.425 -9.384 -2.178 1.00 95.56 97 ASN A C 1
ATOM 761 O O . ASN A 1 97 ? -12.598 -9.129 -2.434 1.00 95.56 97 ASN A O 1
ATOM 765 N N . LEU A 1 98 ? -10.761 -10.311 -2.877 1.00 95.00 98 LEU A N 1
ATOM 766 C CA . LEU A 1 98 ? -11.400 -11.076 -3.955 1.00 95.00 98 LEU A CA 1
ATOM 767 C C . LEU A 1 98 ? -12.482 -12.037 -3.432 1.00 95.00 98 LEU A C 1
ATOM 769 O O . LEU A 1 98 ? -13.485 -12.256 -4.113 1.00 95.00 98 LEU A O 1
ATOM 773 N N . GLN A 1 99 ? -12.343 -12.567 -2.209 1.00 93.12 99 GLN A N 1
ATOM 774 C CA . GLN A 1 99 ? -13.405 -13.346 -1.558 1.00 93.12 99 GLN A CA 1
ATOM 775 C C . GLN A 1 99 ? -14.681 -12.514 -1.350 1.00 93.12 99 GLN A C 1
ATOM 777 O O . GLN A 1 99 ? -15.780 -13.068 -1.439 1.00 93.12 99 GLN A O 1
ATOM 782 N N . HIS A 1 100 ? -14.574 -11.197 -1.135 1.00 94.69 100 HIS A N 1
ATOM 783 C CA . HIS A 1 100 ? -15.742 -10.332 -0.941 1.00 94.69 100 HIS A CA 1
ATOM 784 C C . HIS A 1 100 ? -16.649 -10.239 -2.172 1.00 94.69 100 HIS A C 1
ATOM 786 O O . HIS A 1 100 ? -17.849 -10.023 -2.008 1.00 94.69 100 HIS A O 1
ATOM 792 N N . LEU A 1 101 ? -16.146 -10.495 -3.387 1.00 94.56 101 LEU A N 1
ATOM 793 C CA . LEU A 1 101 ? -16.978 -10.557 -4.601 1.00 94.56 101 LEU A CA 1
ATOM 794 C C . LEU A 1 101 ? -18.070 -11.635 -4.515 1.00 94.56 101 LEU A C 1
ATOM 796 O O . LEU A 1 101 ? -19.119 -11.511 -5.140 1.00 94.56 101 LEU A O 1
ATOM 800 N N . ARG A 1 102 ? -17.858 -12.671 -3.696 1.00 92.06 102 ARG A N 1
ATOM 801 C CA . ARG A 1 102 ? -18.842 -13.736 -3.441 1.00 92.06 102 ARG A CA 1
ATOM 802 C C . ARG A 1 102 ? -19.879 -13.348 -2.383 1.00 92.06 102 ARG A C 1
ATOM 804 O O . ARG A 1 102 ? -20.869 -14.053 -2.222 1.00 92.06 102 ARG A O 1
ATOM 811 N N . ILE A 1 103 ? -19.643 -12.258 -1.652 1.00 92.94 103 ILE A N 1
ATOM 812 C CA . ILE A 1 103 ? -20.452 -11.803 -0.511 1.00 92.94 103 ILE A CA 1
ATOM 813 C C . ILE A 1 103 ? -21.210 -10.517 -0.848 1.00 92.94 103 ILE A C 1
ATOM 815 O O . ILE A 1 103 ? -22.315 -10.320 -0.356 1.00 92.94 103 ILE A O 1
ATOM 819 N N . VAL A 1 104 ? -20.664 -9.653 -1.707 1.00 95.25 104 VAL A N 1
ATOM 820 C CA . VAL A 1 104 ? -21.179 -8.299 -1.978 1.00 95.25 104 VAL A CA 1
ATOM 821 C C . VAL A 1 104 ? -22.667 -8.257 -2.365 1.00 95.25 104 VAL A C 1
ATOM 823 O O . VAL A 1 104 ? -23.381 -7.316 -2.018 1.00 95.25 104 VAL A O 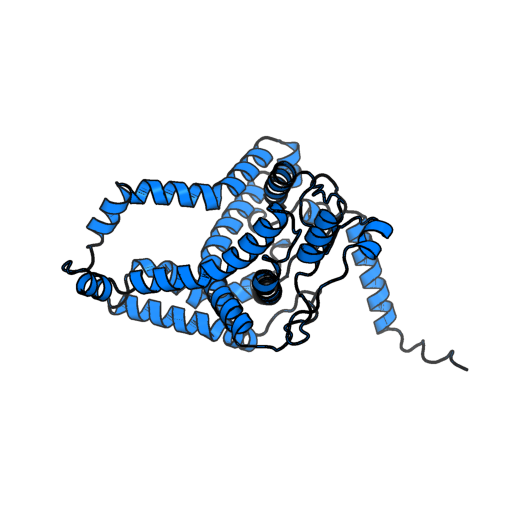1
ATOM 826 N N . ALA A 1 105 ? -23.170 -9.289 -3.046 1.00 93.75 105 ALA A N 1
ATOM 827 C CA . ALA A 1 105 ? -24.568 -9.369 -3.465 1.00 93.75 105 ALA A CA 1
ATOM 828 C C . ALA A 1 105 ? -25.528 -9.826 -2.348 1.00 93.75 105 ALA A C 1
ATOM 830 O O . ALA A 1 105 ? -26.744 -9.791 -2.546 1.00 93.75 105 ALA A O 1
ATOM 831 N N . ALA A 1 106 ? -25.018 -10.228 -1.178 1.00 93.06 106 ALA A N 1
ATOM 832 C CA . ALA A 1 106 ? -25.823 -10.758 -0.086 1.00 93.06 106 ALA A CA 1
ATOM 833 C C . ALA A 1 106 ? -26.911 -9.772 0.367 1.00 93.06 106 ALA A C 1
ATOM 835 O O . ALA A 1 106 ? -26.716 -8.552 0.452 1.00 93.06 106 ALA A O 1
ATOM 836 N N . HIS A 1 107 ? -28.088 -10.322 0.657 1.00 92.81 107 HIS A N 1
ATOM 837 C CA . HIS A 1 107 ? -29.261 -9.542 1.021 1.00 92.81 107 HIS A CA 1
ATOM 838 C C . HIS A 1 107 ? -29.065 -8.793 2.351 1.00 92.81 107 HIS A C 1
ATOM 840 O O . HIS A 1 107 ? -28.503 -9.329 3.308 1.00 92.81 107 HIS A O 1
ATOM 846 N N . GLY A 1 108 ? -29.551 -7.550 2.410 1.00 93.50 108 GLY A N 1
ATOM 847 C CA . GLY A 1 108 ? -29.536 -6.716 3.616 1.00 93.50 108 GLY A CA 1
ATOM 848 C C . GLY A 1 108 ? -28.200 -6.041 3.944 1.00 93.50 108 GLY A C 1
ATOM 849 O O . GLY A 1 108 ? -28.104 -5.384 4.975 1.00 93.50 108 GLY A O 1
ATOM 850 N N . LEU A 1 109 ? -27.164 -6.182 3.108 1.00 95.75 109 LEU A N 1
ATOM 851 C CA . LEU A 1 109 ? -25.923 -5.421 3.289 1.00 95.75 109 LEU A CA 1
ATOM 852 C C . LEU A 1 109 ? -26.129 -3.937 2.969 1.00 95.75 109 LEU A C 1
ATOM 854 O O . LEU A 1 109 ? -26.712 -3.604 1.935 1.00 95.75 109 LEU A O 1
ATOM 858 N N . ASN A 1 110 ? -25.580 -3.065 3.819 1.00 95.81 110 ASN A N 1
ATOM 859 C CA . ASN A 1 110 ? -25.563 -1.621 3.597 1.00 95.81 110 ASN A CA 1
ATOM 860 C C . ASN A 1 110 ? -24.839 -1.281 2.268 1.00 95.81 110 ASN A C 1
ATOM 862 O O . ASN A 1 110 ? -23.799 -1.888 1.977 1.00 95.81 110 ASN A O 1
ATOM 866 N N . PRO A 1 111 ? -25.345 -0.329 1.456 1.00 95.25 111 PRO A N 1
ATOM 867 C CA . PRO A 1 111 ? -24.713 0.059 0.194 1.00 95.25 111 PRO A CA 1
ATOM 868 C C . PRO A 1 111 ? -23.239 0.457 0.329 1.00 95.25 111 PRO A C 1
ATOM 870 O O . PRO A 1 111 ? -22.431 0.110 -0.531 1.00 95.25 111 PRO A O 1
ATOM 873 N N . LEU A 1 112 ? -22.862 1.124 1.422 1.00 94.81 112 LEU A N 1
ATOM 874 C CA . LEU A 1 112 ? -21.486 1.540 1.658 1.00 94.81 112 LEU A CA 1
ATOM 875 C C . LEU A 1 112 ? -20.572 0.354 1.991 1.00 94.81 112 LEU A C 1
ATOM 877 O O . LEU A 1 112 ? -19.439 0.295 1.519 1.00 94.81 112 LEU A O 1
ATOM 881 N N . SER A 1 113 ? -21.079 -0.656 2.705 1.00 95.94 113 SER A N 1
ATOM 882 C CA . SER A 1 113 ? -20.351 -1.917 2.899 1.00 95.94 113 SER A CA 1
ATOM 883 C C . SER A 1 113 ? -20.092 -2.628 1.572 1.00 95.94 113 SER A C 1
ATOM 885 O O . SER A 1 113 ? -18.983 -3.108 1.336 1.00 95.94 113 SER A O 1
ATOM 887 N N . ARG A 1 114 ? -21.091 -2.650 0.675 1.00 96.38 114 ARG A N 1
ATOM 888 C CA . ARG A 1 114 ? -20.935 -3.201 -0.681 1.00 96.38 114 ARG A CA 1
ATOM 889 C C . ARG A 1 114 ? -19.881 -2.432 -1.464 1.00 96.38 114 ARG A C 1
ATOM 891 O O . ARG A 1 114 ? -19.023 -3.049 -2.089 1.00 96.38 114 ARG A O 1
ATOM 898 N N . PHE A 1 115 ? -19.922 -1.103 -1.395 1.00 95.56 115 PHE A N 1
ATOM 899 C CA . PHE A 1 115 ? -18.923 -0.255 -2.028 1.00 95.56 115 PHE A CA 1
ATOM 900 C C . PHE A 1 115 ? -17.516 -0.574 -1.519 1.00 95.56 115 PHE A C 1
ATOM 902 O O . PHE A 1 115 ? -16.626 -0.776 -2.332 1.00 95.56 115 PHE A O 1
ATOM 909 N N . HIS A 1 116 ? -17.301 -0.676 -0.205 1.00 93.88 116 HIS A N 1
ATOM 910 C CA . HIS A 1 116 ? -15.977 -0.986 0.337 1.00 93.88 116 HIS A CA 1
ATOM 911 C C . HIS A 1 116 ? -15.458 -2.361 -0.102 1.00 93.88 116 HIS A C 1
ATOM 913 O O . HIS A 1 116 ? -14.293 -2.479 -0.473 1.00 93.88 116 HIS A O 1
ATOM 919 N N . MET A 1 117 ? -16.321 -3.381 -0.098 1.00 95.75 117 MET A N 1
ATOM 920 C CA . MET A 1 117 ? -15.994 -4.724 -0.592 1.00 95.75 117 MET A CA 1
ATOM 921 C C . MET A 1 117 ? -15.617 -4.710 -2.081 1.00 95.75 117 MET A C 1
ATOM 923 O O . MET A 1 117 ? -14.607 -5.286 -2.479 1.00 95.75 117 MET A O 1
ATOM 927 N N . LEU A 1 118 ? -16.407 -4.017 -2.908 1.00 96.94 118 LEU A N 1
ATOM 928 C CA . LEU A 1 118 ? -16.139 -3.863 -4.340 1.00 96.94 118 LEU A CA 1
ATOM 929 C C . LEU A 1 118 ? -14.856 -3.082 -4.594 1.00 96.94 118 LEU A C 1
ATOM 931 O O . LEU A 1 118 ? -14.030 -3.515 -5.387 1.00 96.94 118 LEU A O 1
ATOM 935 N N . GLN A 1 119 ? -14.677 -1.949 -3.918 1.00 95.94 119 GLN A N 1
ATOM 936 C CA . GLN A 1 119 ? -13.514 -1.087 -4.076 1.00 95.94 119 GLN A CA 1
ATOM 937 C C . GLN A 1 119 ? -12.230 -1.845 -3.740 1.00 95.94 119 GLN A C 1
ATOM 939 O O . GLN A 1 119 ? -11.272 -1.765 -4.509 1.00 95.94 119 GLN A O 1
ATOM 944 N N . GLY A 1 120 ? -12.227 -2.609 -2.645 1.00 95.25 120 GLY A N 1
ATOM 945 C CA . GLY A 1 120 ? -11.091 -3.436 -2.253 1.00 95.25 120 GLY A CA 1
ATOM 946 C C . GLY A 1 120 ? -10.768 -4.534 -3.272 1.00 95.25 120 G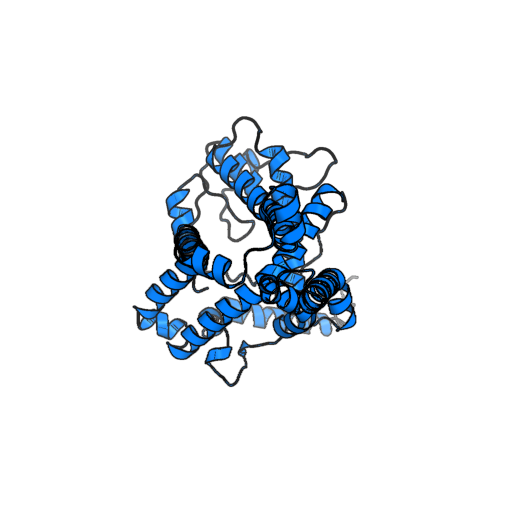LY A C 1
ATOM 947 O O . GLY A 1 120 ? -9.606 -4.739 -3.619 1.00 95.25 120 GLY A O 1
ATOM 948 N N . ALA A 1 121 ? -11.780 -5.203 -3.833 1.00 96.56 121 ALA A N 1
ATOM 949 C CA . ALA A 1 121 ? -11.568 -6.170 -4.911 1.00 96.56 121 ALA A CA 1
ATOM 950 C C . ALA A 1 121 ? -11.026 -5.501 -6.189 1.00 96.56 121 ALA A C 1
ATOM 952 O O . ALA A 1 121 ? -10.035 -5.954 -6.767 1.00 96.56 121 ALA A O 1
ATOM 953 N N . VAL A 1 122 ? -11.639 -4.389 -6.606 1.00 97.56 122 VAL A N 1
ATOM 954 C CA . VAL A 1 122 ? -11.259 -3.631 -7.806 1.00 97.56 122 VAL A CA 1
ATOM 955 C C . VAL A 1 122 ? -9.832 -3.099 -7.699 1.00 97.56 122 VAL A C 1
ATOM 957 O O . VAL A 1 122 ? -9.105 -3.176 -8.685 1.00 97.56 122 VAL A O 1
ATOM 960 N N . SER A 1 123 ? -9.378 -2.643 -6.525 1.00 96.12 123 SER A N 1
ATOM 961 C CA . SER A 1 123 ? -8.003 -2.140 -6.379 1.00 96.12 123 SER A CA 1
ATOM 962 C C . SER A 1 123 ? -6.930 -3.174 -6.724 1.00 96.12 123 SER A C 1
ATOM 964 O O . SER A 1 123 ? -5.872 -2.785 -7.205 1.00 96.12 123 SER A O 1
ATOM 966 N N . TYR A 1 124 ? -7.205 -4.473 -6.549 1.00 97.44 124 TYR A N 1
ATOM 967 C CA . TYR A 1 124 ? -6.297 -5.537 -6.993 1.00 97.44 124 TYR A CA 1
ATOM 968 C C . TYR A 1 124 ? -6.515 -5.928 -8.459 1.00 97.44 124 TYR A C 1
ATOM 970 O O . TYR A 1 124 ? -5.549 -6.177 -9.176 1.00 97.44 124 TYR A O 1
ATOM 978 N N . LEU A 1 125 ? -7.768 -5.958 -8.930 1.00 97.12 125 LEU A N 1
ATOM 979 C CA . LEU A 1 125 ? -8.099 -6.286 -10.325 1.00 97.12 125 LEU A CA 1
ATOM 980 C C . LEU A 1 125 ? -7.590 -5.242 -11.331 1.00 97.12 125 LEU A C 1
ATOM 982 O O . LEU A 1 125 ? -7.374 -5.574 -12.496 1.00 97.12 125 LEU A O 1
ATOM 986 N N . LEU A 1 126 ? -7.346 -4.007 -10.889 1.00 96.88 126 LEU A N 1
ATOM 987 C CA . LEU A 1 126 ? -6.730 -2.975 -11.720 1.00 96.88 126 LEU A CA 1
ATOM 988 C C . LEU A 1 126 ? -5.276 -3.292 -12.098 1.00 96.88 126 LEU A C 1
ATOM 990 O O . LEU A 1 126 ? -4.835 -2.825 -13.143 1.00 96.88 126 LEU A O 1
ATOM 994 N N . ALA A 1 127 ? -4.537 -4.104 -11.331 1.00 96.75 127 ALA A N 1
ATOM 995 C CA . ALA A 1 127 ? -3.159 -4.456 -11.686 1.00 96.75 127 ALA A CA 1
ATOM 996 C C . ALA A 1 127 ? -3.070 -5.305 -12.979 1.00 96.75 127 ALA A C 1
ATOM 998 O O . ALA A 1 127 ? -2.303 -4.933 -13.867 1.00 96.75 127 ALA A O 1
ATOM 999 N N . PRO A 1 128 ? -3.875 -6.375 -13.172 1.00 96.94 128 PRO A N 1
ATOM 1000 C CA . PRO A 1 128 ? -3.990 -7.057 -14.466 1.00 96.94 128 PRO A CA 1
ATOM 1001 C C . PRO A 1 128 ? -4.435 -6.153 -15.615 1.00 96.94 128 PRO A C 1
ATOM 1003 O O . PRO A 1 128 ? -3.875 -6.241 -16.704 1.00 96.94 128 PRO A O 1
ATOM 1006 N N . VAL A 1 129 ? -5.409 -5.267 -15.379 1.00 95.94 129 VAL A N 1
ATOM 1007 C CA . VAL A 1 129 ? -5.865 -4.308 -16.400 1.00 95.94 129 VAL A CA 1
ATOM 1008 C C . VAL A 1 129 ? -4.717 -3.387 -16.809 1.00 95.94 129 VAL A C 1
ATOM 1010 O O . VAL A 1 129 ? -4.476 -3.191 -17.997 1.00 95.94 129 VAL A O 1
ATOM 1013 N N . TRP A 1 130 ? -3.961 -2.876 -15.838 1.00 93.88 130 TRP A N 1
ATOM 1014 C CA . TRP A 1 130 ? -2.795 -2.039 -16.088 1.00 93.88 130 TRP A CA 1
ATOM 1015 C C . TRP A 1 130 ? -1.700 -2.784 -16.859 1.00 93.88 130 TRP A C 1
ATOM 1017 O O . TRP A 1 130 ? -1.162 -2.240 -17.818 1.00 93.88 130 TRP A O 1
ATOM 1027 N N . LEU A 1 131 ? -1.426 -4.049 -16.524 1.00 94.81 131 LEU A N 1
ATOM 1028 C CA . LEU A 1 131 ? -0.479 -4.874 -17.278 1.00 94.81 131 LEU A CA 1
ATOM 1029 C C . LEU A 1 131 ? -0.910 -5.057 -18.742 1.00 94.81 131 LEU A C 1
ATOM 1031 O O . LEU A 1 131 ? -0.070 -4.961 -19.633 1.00 94.81 131 LEU A O 1
ATOM 1035 N N . VAL A 1 132 ? -2.201 -5.288 -19.006 1.00 92.44 132 VAL A N 1
ATOM 1036 C CA . VAL A 1 132 ? -2.732 -5.387 -20.378 1.00 92.44 132 VAL A CA 1
ATOM 1037 C C . VAL A 1 132 ? -2.555 -4.066 -21.126 1.00 92.44 132 VAL A C 1
ATOM 1039 O O . VAL A 1 132 ? -2.108 -4.076 -22.270 1.00 92.44 132 VAL A O 1
ATOM 1042 N N . LEU A 1 133 ? -2.835 -2.929 -20.483 1.00 89.19 133 LEU A N 1
ATOM 1043 C CA . LEU A 1 133 ? -2.613 -1.608 -21.078 1.00 89.19 133 LEU A CA 1
ATOM 1044 C C . LEU A 1 133 ? -1.130 -1.368 -21.399 1.00 89.19 133 LEU A C 1
ATOM 1046 O O . LEU A 1 133 ? -0.816 -0.911 -22.496 1.00 89.19 133 LEU A O 1
ATOM 1050 N N . LEU A 1 134 ? -0.216 -1.733 -20.492 1.00 90.62 134 LEU A N 1
ATOM 1051 C CA . LEU A 1 134 ? 1.225 -1.665 -20.749 1.00 90.62 134 LEU A CA 1
ATOM 1052 C C . LEU A 1 134 ? 1.646 -2.585 -21.896 1.00 90.62 134 LEU A C 1
ATOM 1054 O O . LEU A 1 134 ? 2.491 -2.191 -22.689 1.00 90.62 134 LEU A O 1
ATOM 1058 N N . ALA A 1 135 ? 1.065 -3.782 -22.011 1.00 89.31 135 ALA A N 1
ATOM 1059 C CA . ALA A 1 135 ? 1.360 -4.706 -23.102 1.00 89.31 135 ALA A CA 1
ATOM 1060 C C . ALA A 1 135 ? 0.874 -4.173 -24.458 1.00 89.31 135 ALA A C 1
ATOM 1062 O O . ALA A 1 135 ? 1.607 -4.260 -25.437 1.00 89.31 135 ALA A O 1
ATOM 1063 N N . ILE A 1 136 ? -0.318 -3.570 -24.517 1.00 84.38 136 ILE A N 1
ATOM 1064 C CA . ILE A 1 136 ? -0.817 -2.897 -25.729 1.00 84.38 136 ILE A CA 1
ATOM 1065 C C . ILE A 1 136 ? 0.120 -1.746 -26.110 1.00 84.38 136 ILE A C 1
ATOM 1067 O O . ILE A 1 136 ? 0.502 -1.612 -27.269 1.00 84.38 136 ILE A O 1
ATOM 1071 N N . TRP A 1 137 ? 0.534 -0.945 -25.127 1.00 82.69 137 TRP A N 1
ATOM 1072 C CA . TRP A 1 137 ? 1.435 0.185 -25.350 1.00 82.69 137 TRP A CA 1
ATOM 1073 C C . TRP A 1 137 ? 2.875 -0.233 -25.684 1.00 82.69 137 TRP A C 1
ATOM 1075 O O . TRP A 1 137 ? 3.597 0.512 -26.345 1.00 82.69 137 TRP A O 1
ATOM 1085 N N . ALA A 1 138 ? 3.296 -1.431 -25.268 1.00 86.69 138 ALA A N 1
ATOM 1086 C CA . ALA A 1 138 ? 4.637 -1.947 -25.516 1.00 86.69 138 ALA A CA 1
ATOM 1087 C C . ALA A 1 138 ? 4.940 -2.127 -27.004 1.00 86.69 138 ALA A C 1
ATOM 1089 O O . ALA A 1 138 ? 6.074 -1.876 -27.408 1.00 86.69 138 ALA A O 1
ATOM 1090 N N . PHE A 1 139 ? 3.941 -2.536 -27.792 1.00 82.31 139 PHE A N 1
ATOM 1091 C CA . PHE A 1 139 ? 4.092 -2.945 -29.190 1.00 82.31 139 PHE A CA 1
ATOM 1092 C C . PHE A 1 139 ? 3.317 -2.004 -30.127 1.00 82.31 139 PHE A C 1
ATOM 1094 O O . PHE A 1 139 ? 2.244 -2.362 -30.623 1.00 82.31 139 PHE A O 1
ATOM 1101 N N . PRO A 1 140 ? 3.834 -0.793 -30.389 1.00 67.69 140 PRO A N 1
ATOM 1102 C CA . PRO A 1 140 ? 3.099 0.216 -31.141 1.00 67.69 140 PRO A CA 1
ATOM 1103 C C . PRO A 1 140 ? 2.825 -0.200 -32.595 1.00 67.69 140 PRO A C 1
ATOM 1105 O O . PRO A 1 140 ? 1.764 0.130 -33.108 1.00 67.69 140 PRO A O 1
ATOM 1108 N N . ASP A 1 141 ? 3.685 -1.004 -33.229 1.00 65.31 141 ASP A N 1
ATOM 1109 C CA . ASP A 1 141 ? 3.456 -1.503 -34.597 1.00 65.31 141 ASP A CA 1
ATOM 1110 C C . ASP A 1 141 ? 2.304 -2.520 -34.678 1.00 65.31 141 ASP A C 1
ATOM 1112 O O . ASP A 1 141 ? 1.536 -2.540 -35.643 1.00 65.31 141 ASP A O 1
ATOM 1116 N N . MET A 1 142 ? 2.126 -3.333 -33.631 1.00 60.94 142 MET A N 1
ATOM 1117 C CA . MET A 1 142 ? 0.978 -4.239 -33.498 1.00 60.94 142 MET A CA 1
ATOM 1118 C C . MET A 1 142 ? -0.319 -3.452 -33.258 1.00 60.94 142 MET A C 1
ATOM 1120 O O . MET A 1 142 ? -1.370 -3.792 -33.808 1.00 60.94 142 MET A O 1
ATOM 1124 N N . ALA A 1 143 ? -0.252 -2.376 -32.468 1.00 59.41 143 ALA A N 1
ATOM 1125 C CA . ALA A 1 143 ? -1.383 -1.476 -32.248 1.00 59.41 143 ALA A CA 1
ATOM 1126 C C . ALA A 1 143 ? -1.761 -0.713 -33.534 1.00 59.41 143 ALA A C 1
ATOM 1128 O O . ALA A 1 143 ? -2.930 -0.655 -33.901 1.00 59.41 143 ALA A O 1
ATOM 1129 N N . ALA A 1 144 ? -0.767 -0.215 -34.267 1.00 59.62 144 ALA A N 1
ATOM 1130 C CA . ALA A 1 144 ? -0.916 0.486 -35.537 1.00 59.62 144 ALA A CA 1
ATOM 1131 C C . ALA A 1 144 ? -1.574 -0.404 -36.612 1.00 59.62 144 ALA A C 1
ATOM 1133 O O . ALA A 1 144 ? -2.581 -0.035 -37.218 1.00 59.62 144 ALA A O 1
ATOM 1134 N N . THR A 1 145 ? -1.076 -1.635 -36.764 1.00 58.28 145 THR A N 1
ATOM 1135 C CA . THR A 1 145 ? -1.611 -2.613 -37.727 1.00 58.28 145 THR A CA 1
ATOM 1136 C C . THR A 1 145 ? -3.050 -3.030 -37.401 1.00 58.28 145 THR A C 1
ATOM 1138 O O . THR A 1 145 ? -3.858 -3.216 -38.308 1.00 58.28 145 THR A O 1
ATOM 1141 N N . SER A 1 146 ? -3.404 -3.154 -36.116 1.00 55.97 146 SER A N 1
ATOM 1142 C CA . SER A 1 146 ? -4.763 -3.536 -35.692 1.00 55.97 146 SER A CA 1
ATOM 1143 C C . SER A 1 146 ? -5.789 -2.400 -35.781 1.00 55.97 146 SER A C 1
ATOM 1145 O O . SER A 1 146 ? -6.977 -2.677 -35.941 1.00 55.97 146 SER A O 1
ATOM 1147 N N . LEU A 1 147 ? -5.348 -1.139 -35.729 1.00 59.38 147 LEU A N 1
ATOM 1148 C CA . LEU A 1 147 ? -6.199 0.052 -35.848 1.00 59.38 147 LEU A CA 1
ATOM 1149 C C . LEU A 1 147 ? -6.228 0.655 -37.264 1.00 59.38 147 LEU A C 1
ATOM 1151 O O . LEU A 1 147 ? -6.936 1.633 -37.493 1.00 59.38 147 LEU A O 1
ATOM 1155 N N . GLY A 1 148 ? -5.487 0.085 -38.222 1.00 52.12 148 GLY A N 1
ATOM 1156 C CA . GLY A 1 148 ? -5.412 0.594 -39.597 1.00 52.12 148 GLY A CA 1
ATOM 1157 C C . GLY A 1 148 ? -4.690 1.942 -39.722 1.00 52.12 148 GLY A C 1
ATOM 1158 O O . GLY A 1 148 ? -4.837 2.632 -40.729 1.00 52.12 148 GLY A O 1
ATOM 1159 N N . THR A 1 149 ? -3.920 2.328 -38.704 1.00 55.38 149 THR A N 1
ATOM 1160 C CA . THR A 1 149 ? -3.111 3.551 -38.669 1.00 55.38 149 THR A CA 1
ATOM 1161 C C . THR A 1 149 ? -1.660 3.182 -38.956 1.00 55.38 149 THR A C 1
ATOM 1163 O O . THR A 1 149 ? -1.131 2.279 -38.320 1.00 55.38 149 THR A O 1
ATOM 1166 N N . ASN A 1 150 ? -0.997 3.836 -39.908 1.00 46.28 150 ASN A N 1
ATOM 1167 C CA . ASN A 1 150 ? 0.377 3.482 -40.273 1.00 46.28 150 ASN A CA 1
ATOM 1168 C C . ASN A 1 150 ? 1.385 3.967 -39.215 1.00 46.28 150 ASN A C 1
ATOM 1170 O O . ASN A 1 150 ? 1.582 5.168 -39.077 1.00 46.28 150 ASN A O 1
ATOM 1174 N N . GLY A 1 151 ? 2.070 3.022 -38.563 1.00 54.34 151 GLY A N 1
ATOM 1175 C CA . GLY A 1 151 ? 3.290 3.246 -37.779 1.00 54.34 151 GLY A CA 1
ATOM 1176 C C . GLY A 1 151 ? 3.095 3.745 -36.343 1.00 54.34 151 GLY A C 1
ATOM 1177 O O . GLY A 1 151 ? 2.119 4.412 -36.010 1.00 54.34 151 GLY A O 1
ATOM 1178 N N . ALA A 1 152 ? 4.053 3.404 -35.478 1.00 52.12 152 ALA A N 1
ATOM 1179 C CA . ALA A 1 152 ? 4.199 4.014 -34.162 1.00 52.12 152 ALA A CA 1
ATOM 1180 C C . ALA A 1 152 ? 4.331 5.547 -34.283 1.00 52.12 152 ALA A C 1
ATOM 1182 O O . ALA A 1 152 ? 5.123 6.002 -35.115 1.00 52.12 152 ALA A O 1
ATOM 1183 N N . PRO A 1 153 ? 3.650 6.348 -33.439 1.00 54.12 153 PRO A N 1
ATOM 1184 C CA . PRO A 1 153 ? 3.882 7.785 -33.405 1.00 54.12 153 PRO A CA 1
ATOM 1185 C C . PRO A 1 153 ? 5.363 8.043 -33.081 1.00 54.12 153 PRO A C 1
ATOM 1187 O O . PRO A 1 153 ? 5.868 7.509 -32.081 1.00 54.12 153 PRO A O 1
ATOM 1190 N N . PRO A 1 154 ? 6.094 8.835 -33.890 1.00 57.44 154 PRO A N 1
ATOM 1191 C CA . PRO A 1 154 ? 7.427 9.300 -33.541 1.00 57.44 154 PRO A CA 1
ATOM 1192 C C . PRO A 1 154 ? 7.431 9.902 -32.132 1.00 57.44 154 PRO A C 1
ATOM 1194 O O . PRO A 1 154 ? 6.419 10.412 -31.656 1.00 57.44 154 PRO A O 1
ATOM 1197 N N . VAL A 1 155 ? 8.590 9.922 -31.467 1.00 57.94 155 VAL A N 1
ATOM 1198 C CA . VAL A 1 155 ? 8.763 10.595 -30.160 1.00 57.94 155 VAL A CA 1
ATOM 1199 C C . VAL A 1 155 ? 8.143 12.003 -30.159 1.00 57.94 155 VAL A C 1
ATOM 1201 O O . VAL A 1 155 ? 7.565 12.407 -29.156 1.00 57.94 155 VAL A O 1
ATOM 1204 N N . ALA A 1 156 ? 8.196 12.705 -31.295 1.00 54.25 156 ALA A N 1
ATOM 1205 C CA . ALA A 1 156 ? 7.551 13.997 -31.507 1.00 54.25 156 ALA A CA 1
ATOM 1206 C C . ALA A 1 156 ? 6.016 13.967 -31.346 1.00 54.25 156 ALA A C 1
ATOM 1208 O O . ALA A 1 156 ? 5.483 14.807 -30.635 1.00 54.25 156 ALA A O 1
ATOM 1209 N N . GLU A 1 157 ? 5.310 12.983 -31.907 1.00 58.69 157 GLU A N 1
ATOM 1210 C CA . GLU A 1 157 ? 3.845 12.862 -31.796 1.00 58.69 157 GLU A CA 1
ATOM 1211 C C . GLU A 1 157 ? 3.397 12.495 -30.371 1.00 58.69 157 GLU A C 1
ATOM 1213 O O . GLU A 1 157 ? 2.392 13.005 -29.876 1.00 58.69 157 GLU A O 1
ATOM 1218 N N . VAL A 1 158 ? 4.172 11.669 -29.654 1.00 61.84 158 VAL A N 1
ATOM 1219 C CA . VAL A 1 158 ? 3.928 11.400 -28.222 1.00 61.84 158 VAL A CA 1
ATOM 1220 C C . VAL A 1 158 ? 4.115 12.676 -27.392 1.00 61.84 158 VAL A C 1
ATOM 1222 O O . VAL A 1 158 ? 3.319 12.959 -26.497 1.00 61.84 158 VAL A O 1
ATOM 1225 N N . VAL A 1 159 ? 5.148 13.465 -27.703 1.00 60.22 159 VAL A N 1
ATOM 1226 C CA . VAL A 1 159 ? 5.432 14.755 -27.056 1.00 60.22 159 VAL A CA 1
ATOM 1227 C C . VAL A 1 159 ? 4.343 15.792 -27.356 1.00 60.22 159 VAL A C 1
ATOM 1229 O O . VAL A 1 159 ? 3.912 16.490 -26.441 1.00 60.22 159 VAL A O 1
ATOM 1232 N N . GLU A 1 160 ? 3.831 15.849 -28.584 1.00 59.19 160 GLU A N 1
ATOM 1233 C CA . GLU A 1 160 ? 2.693 16.699 -28.956 1.00 59.19 160 GLU A CA 1
ATOM 1234 C C . GLU A 1 160 ? 1.389 16.264 -28.268 1.00 59.19 160 GLU A C 1
ATOM 1236 O O . GLU A 1 160 ? 0.608 17.111 -27.833 1.00 59.19 160 GLU A O 1
ATOM 1241 N N . GLY A 1 161 ? 1.182 14.958 -28.057 1.00 60.22 161 GLY A N 1
ATOM 1242 C CA . GLY A 1 161 ? 0.054 14.421 -27.286 1.00 60.22 161 GLY A CA 1
ATOM 1243 C C . GLY A 1 161 ? 0.014 14.894 -25.824 1.00 60.22 161 GLY A C 1
ATOM 1244 O O . GLY A 1 161 ? -1.073 15.080 -25.266 1.00 60.22 161 GLY A O 1
ATOM 1245 N N . PHE A 1 162 ? 1.174 15.175 -25.214 1.00 60.16 162 PHE A N 1
ATOM 1246 C CA . PHE A 1 162 ? 1.249 15.816 -23.892 1.00 60.16 162 PHE A CA 1
ATOM 1247 C C . PHE A 1 162 ? 0.836 17.298 -23.910 1.00 60.16 162 PHE A C 1
ATOM 1249 O O . PHE A 1 162 ? 0.506 17.836 -22.854 1.00 60.16 162 PHE A O 1
ATOM 1256 N N . GLY A 1 163 ? 0.825 17.955 -25.075 1.00 60.25 163 GLY A N 1
ATOM 1257 C CA . GLY A 1 163 ? 0.341 19.329 -25.250 1.00 60.25 163 GLY A CA 1
ATOM 1258 C C . GLY A 1 163 ? -1.189 19.467 -25.301 1.00 60.25 163 GLY A C 1
ATOM 1259 O O . GLY A 1 163 ? -1.695 20.570 -25.109 1.00 60.25 163 GLY A O 1
ATOM 1260 N N . ASN A 1 164 ? -1.920 18.362 -25.509 1.00 70.44 164 ASN A N 1
ATOM 1261 C CA . ASN A 1 164 ? -3.382 18.315 -25.672 1.00 70.44 164 ASN A CA 1
ATOM 1262 C C . ASN A 1 164 ? -4.078 17.603 -24.480 1.00 70.44 164 ASN A C 1
ATOM 1264 O O . ASN A 1 164 ? -3.655 17.713 -23.327 1.00 70.44 164 ASN A O 1
ATOM 1268 N N . GLU A 1 165 ? -5.154 16.850 -24.744 1.00 71.19 165 GLU A N 1
ATOM 1269 C CA . GLU A 1 165 ? -5.959 16.085 -23.771 1.00 71.19 165 GLU A CA 1
ATOM 1270 C C . GLU A 1 165 ? -5.122 15.141 -22.882 1.00 71.19 165 GLU A C 1
ATOM 1272 O O . GLU A 1 165 ? -5.427 14.961 -21.699 1.00 71.19 165 GLU A O 1
ATOM 1277 N N . GLY A 1 166 ? -4.019 14.594 -23.413 1.00 74.88 166 GLY A N 1
ATOM 1278 C CA . GLY A 1 166 ? -3.087 13.744 -22.667 1.00 74.88 166 GLY A CA 1
ATOM 1279 C C . GLY A 1 166 ? -2.378 14.475 -21.523 1.00 74.88 166 GLY A C 1
ATOM 1280 O O . GLY A 1 166 ? -2.172 13.898 -20.453 1.00 74.88 166 GLY A O 1
ATOM 1281 N N . GLY A 1 167 ? -2.074 15.765 -21.698 1.00 80.75 167 GLY A N 1
ATOM 1282 C CA . GLY A 1 167 ? -1.496 16.608 -20.651 1.00 80.75 167 GLY A CA 1
ATOM 1283 C C . GLY A 1 167 ? -2.458 16.830 -19.485 1.00 80.75 167 GLY A C 1
ATOM 1284 O O . GLY A 1 167 ? -2.065 16.707 -18.322 1.00 80.75 167 GLY A O 1
ATOM 1285 N N . VAL A 1 168 ? -3.740 17.080 -19.776 1.00 86.50 168 VAL A N 1
ATOM 1286 C CA . VAL A 1 168 ? -4.778 17.235 -18.741 1.00 86.50 168 VAL A CA 1
ATOM 1287 C C . VAL A 1 168 ? -4.941 15.943 -17.946 1.00 86.50 168 VAL A C 1
ATOM 1289 O O . VAL A 1 168 ? -4.925 15.976 -16.714 1.00 86.50 168 VAL A O 1
ATOM 1292 N N . LEU A 1 169 ? -5.027 14.798 -18.632 1.00 85.44 169 LEU A N 1
ATOM 1293 C CA . LEU A 1 169 ? -5.131 13.499 -17.972 1.00 85.44 169 LEU A CA 1
ATOM 1294 C C . LEU A 1 169 ? -3.910 13.216 -17.085 1.00 85.44 169 LEU A C 1
ATOM 1296 O O . LEU A 1 169 ? -4.075 12.782 -15.943 1.00 85.44 169 LEU A O 1
ATOM 1300 N N . LEU A 1 170 ? -2.698 13.511 -17.566 1.00 85.19 170 LEU A N 1
ATOM 1301 C CA . LEU A 1 170 ? -1.474 13.363 -16.781 1.00 85.19 170 LEU A CA 1
ATOM 1302 C C . LEU A 1 170 ? -1.518 14.217 -15.509 1.00 85.19 170 LEU A C 1
ATOM 1304 O O . LEU A 1 170 ? -1.224 13.712 -14.426 1.00 85.19 170 LEU A O 1
ATOM 1308 N N . VAL A 1 171 ? -1.922 15.486 -15.610 1.00 89.88 171 VAL A N 1
ATOM 1309 C CA . VAL A 1 171 ? -2.060 16.372 -14.444 1.00 89.88 171 VAL A CA 1
ATOM 1310 C C . VAL A 1 171 ? -3.089 15.818 -13.457 1.00 89.88 171 VAL A C 1
ATOM 1312 O O . VAL A 1 171 ? -2.812 15.772 -12.258 1.00 89.88 171 VAL A O 1
ATOM 1315 N N . CYS A 1 172 ? -4.239 15.332 -13.933 1.00 91.75 172 CYS A N 1
ATOM 1316 C CA . CYS A 1 172 ? -5.239 14.686 -13.081 1.00 91.75 172 CYS A CA 1
ATOM 1317 C C . CYS A 1 172 ? -4.659 13.470 -12.343 1.00 91.75 172 CYS A C 1
ATOM 1319 O O . CYS A 1 172 ? -4.807 13.366 -11.123 1.00 91.75 172 CYS A O 1
ATOM 1321 N N . VAL A 1 173 ? -3.943 12.588 -13.046 1.00 91.19 173 VAL A N 1
ATOM 1322 C CA . VAL A 1 173 ? -3.294 11.409 -12.449 1.00 91.19 173 VAL A CA 1
ATOM 1323 C C . VAL A 1 173 ? -2.240 11.822 -11.418 1.00 91.19 173 VAL A C 1
ATOM 1325 O O . VAL A 1 173 ? -2.219 11.282 -10.311 1.00 91.19 173 VAL A O 1
ATOM 1328 N N . LEU A 1 174 ? -1.402 12.817 -11.720 1.00 92.56 174 LEU A N 1
ATOM 1329 C CA . LEU A 1 174 ? -0.394 13.327 -10.787 1.00 92.56 174 LEU A CA 1
ATOM 1330 C C . LEU A 1 174 ? -1.029 13.932 -9.530 1.00 92.56 174 LEU A C 1
ATOM 1332 O O . LEU A 1 174 ? -0.540 13.687 -8.427 1.00 92.56 174 LEU A O 1
ATOM 1336 N N . ILE A 1 175 ? -2.136 14.667 -9.662 1.00 93.88 175 ILE A N 1
ATOM 1337 C CA . ILE A 1 175 ? -2.893 15.188 -8.515 1.00 93.88 175 ILE A CA 1
ATOM 1338 C C . ILE A 1 175 ? -3.470 14.038 -7.684 1.00 93.88 175 ILE A C 1
ATOM 1340 O O . ILE A 1 175 ? -3.385 14.080 -6.458 1.00 93.88 175 ILE A O 1
ATOM 1344 N N . MET A 1 176 ? -4.012 12.992 -8.310 1.00 91.75 176 MET A N 1
ATOM 1345 C CA . MET A 1 176 ? -4.544 11.834 -7.584 1.00 91.75 176 MET A CA 1
ATOM 1346 C C . MET A 1 176 ? -3.449 11.065 -6.829 1.00 91.75 176 MET A C 1
ATOM 1348 O O . MET A 1 176 ? -3.664 10.661 -5.686 1.00 91.75 176 MET A O 1
ATOM 1352 N N . LEU A 1 177 ? -2.266 10.900 -7.429 1.00 92.12 177 LEU A N 1
ATOM 1353 C CA . LEU A 1 177 ? -1.152 10.155 -6.834 1.00 92.12 177 LEU A CA 1
ATOM 1354 C C . LEU A 1 177 ? -0.387 10.960 -5.772 1.00 92.12 177 LEU A C 1
ATOM 1356 O O . LEU A 1 177 ? -0.023 10.425 -4.722 1.00 92.12 177 LEU A O 1
ATOM 1360 N N . LEU A 1 178 ? -0.123 12.244 -6.032 1.00 94.12 178 LEU A N 1
ATOM 1361 C CA . LEU A 1 178 ? 0.733 13.084 -5.188 1.00 94.12 178 LEU A CA 1
ATOM 1362 C C . LEU A 1 178 ? -0.057 14.034 -4.287 1.00 94.12 178 LEU A C 1
ATOM 1364 O O . LEU A 1 178 ? 0.449 14.423 -3.236 1.00 94.12 178 LEU A O 1
ATOM 1368 N N . GLY A 1 179 ? -1.296 14.383 -4.632 1.00 93.56 179 GLY A N 1
ATOM 1369 C CA . GLY A 1 179 ? -2.117 15.362 -3.913 1.00 93.56 179 GLY A CA 1
ATOM 1370 C C . GLY A 1 179 ? -2.215 15.103 -2.407 1.00 93.56 179 GLY A C 1
ATOM 1371 O O . GLY A 1 179 ? -1.838 15.984 -1.631 1.00 93.56 179 GLY A O 1
ATOM 1372 N N . PRO A 1 180 ? -2.620 13.903 -1.944 1.00 91.75 180 PRO A N 1
ATOM 1373 C CA . PRO A 1 180 ? -2.688 13.603 -0.512 1.00 91.75 180 PRO A CA 1
ATOM 1374 C C . PRO A 1 180 ? -1.333 13.733 0.201 1.00 91.75 180 PRO A C 1
ATOM 1376 O O . PRO A 1 180 ? -1.269 14.211 1.339 1.00 91.75 180 PRO A O 1
ATOM 1379 N N . LYS A 1 181 ? -0.237 13.347 -0.470 1.00 93.69 181 LYS A N 1
ATOM 1380 C CA . LYS A 1 181 ? 1.131 13.459 0.058 1.00 93.69 181 LYS A CA 1
ATOM 1381 C C . LYS A 1 181 ? 1.544 14.926 0.190 1.00 93.69 181 LYS A C 1
ATOM 1383 O O . LYS A 1 181 ? 2.023 15.328 1.250 1.00 93.69 181 LYS A O 1
ATOM 1388 N N . LEU A 1 182 ? 1.286 15.734 -0.839 1.00 94.38 182 LEU A N 1
ATOM 1389 C CA . LEU A 1 182 ? 1.608 17.162 -0.877 1.00 94.38 182 LEU A CA 1
ATOM 1390 C C . LEU A 1 182 ? 0.762 17.977 0.110 1.00 94.38 182 LEU A C 1
ATOM 1392 O O . LEU A 1 182 ? 1.308 18.811 0.826 1.00 94.38 182 LEU A O 1
ATOM 1396 N N . LEU A 1 183 ? -0.538 17.695 0.235 1.00 94.38 183 LEU A N 1
ATOM 1397 C CA . LEU A 1 183 ? -1.417 18.333 1.226 1.00 94.38 183 LEU A CA 1
ATOM 1398 C C . LEU A 1 183 ? -0.978 18.025 2.661 1.00 94.38 183 LEU A C 1
ATOM 1400 O O . LEU A 1 183 ? -0.954 18.904 3.531 1.00 94.38 183 LEU A O 1
ATOM 1404 N N . SER A 1 184 ? -0.577 16.779 2.909 1.00 93.44 184 SER A N 1
ATOM 1405 C CA . SER A 1 184 ? -0.037 16.369 4.204 1.00 93.44 184 SER A CA 1
ATOM 1406 C C . SER A 1 184 ? 1.294 17.062 4.495 1.00 93.44 184 SER A C 1
ATOM 1408 O O . SER A 1 184 ? 1.501 17.561 5.603 1.00 93.44 184 SER A O 1
ATOM 1410 N N . ALA A 1 185 ? 2.171 17.159 3.492 1.00 95.38 185 ALA A N 1
ATOM 1411 C CA . ALA A 1 185 ? 3.435 17.874 3.596 1.00 95.38 185 ALA A CA 1
ATOM 1412 C C . ALA A 1 185 ? 3.232 19.365 3.872 1.00 95.38 185 ALA A C 1
ATOM 1414 O O . ALA A 1 185 ? 3.833 19.880 4.812 1.00 95.38 185 ALA A O 1
ATOM 1415 N N . ALA A 1 186 ? 2.333 20.033 3.147 1.00 95.62 186 ALA A N 1
ATOM 1416 C CA . ALA A 1 186 ? 1.969 21.425 3.390 1.00 95.62 186 ALA A CA 1
ATOM 1417 C C . ALA A 1 186 ? 1.487 21.619 4.834 1.00 95.62 186 ALA A C 1
ATOM 1419 O O . ALA A 1 186 ? 2.020 22.452 5.558 1.00 95.62 186 ALA A O 1
ATOM 1420 N N . THR A 1 187 ? 0.577 20.765 5.308 1.00 94.25 187 THR A N 1
ATOM 1421 C CA . THR A 1 187 ? 0.050 20.833 6.681 1.00 94.25 187 THR A CA 1
ATOM 1422 C C . THR A 1 187 ? 1.139 20.686 7.752 1.00 94.25 187 THR A C 1
ATOM 1424 O O . THR A 1 187 ? 1.091 21.355 8.790 1.00 94.25 187 THR A O 1
ATOM 1427 N N . ILE A 1 188 ? 2.118 19.802 7.537 1.00 94.75 188 ILE A N 1
ATOM 1428 C CA . ILE A 1 188 ? 3.260 19.624 8.446 1.00 94.75 188 ILE A CA 1
ATOM 1429 C C . ILE A 1 188 ? 4.177 20.848 8.377 1.00 94.75 188 ILE A C 1
ATOM 1431 O O . ILE A 1 188 ? 4.565 21.387 9.415 1.00 94.75 188 ILE A O 1
ATOM 1435 N N . LEU A 1 189 ? 4.482 21.320 7.168 1.00 95.88 189 LEU A N 1
ATOM 1436 C CA . LEU A 1 189 ? 5.370 22.451 6.920 1.00 95.88 189 LEU A CA 1
ATOM 1437 C C . LEU A 1 189 ? 4.786 23.786 7.379 1.00 95.88 189 LEU A C 1
ATOM 1439 O O . LEU A 1 189 ? 5.564 24.667 7.726 1.00 95.88 189 LEU A O 1
ATOM 1443 N N . SER A 1 190 ? 3.467 23.939 7.485 1.00 96.56 190 SER A N 1
ATOM 1444 C CA . SER A 1 190 ? 2.834 25.159 8.001 1.00 96.56 190 SER A CA 1
ATOM 1445 C C . SER A 1 190 ? 2.955 25.325 9.522 1.00 96.56 190 SER A C 1
ATOM 1447 O O . SER A 1 190 ? 2.788 26.430 10.026 1.00 96.56 190 SER A O 1
ATOM 1449 N N . SER A 1 191 ? 3.285 24.274 10.285 1.00 96.44 191 SER A N 1
ATOM 1450 C CA . SER A 1 191 ? 3.340 24.336 11.756 1.00 96.44 191 SER A CA 1
ATOM 1451 C C . SER A 1 191 ? 4.733 24.039 12.302 1.00 96.44 191 SER A C 1
ATOM 1453 O O . SER A 1 191 ? 5.256 22.938 12.144 1.00 96.44 191 SER A O 1
ATOM 1455 N N . ARG A 1 192 ? 5.323 24.990 13.044 1.00 95.31 192 ARG A N 1
ATOM 1456 C CA . ARG A 1 192 ? 6.638 24.801 13.691 1.00 95.31 192 ARG A CA 1
ATOM 1457 C C . ARG A 1 192 ? 6.658 23.586 14.623 1.00 95.31 192 ARG A C 1
ATOM 1459 O O . ARG A 1 192 ? 7.644 22.853 14.629 1.00 95.31 192 ARG A O 1
ATOM 1466 N N . ALA A 1 193 ? 5.575 23.365 15.369 1.00 95.06 193 ALA A N 1
ATOM 1467 C CA . ALA A 1 193 ? 5.439 22.219 16.262 1.00 95.06 193 ALA A CA 1
ATOM 1468 C C . ALA A 1 193 ? 5.439 20.892 15.483 1.00 95.06 193 ALA A C 1
ATOM 1470 O O . ALA A 1 193 ? 6.219 19.999 15.809 1.00 95.06 193 ALA A O 1
ATOM 1471 N N . LYS A 1 194 ? 4.651 20.792 14.399 1.00 93.19 194 LYS A N 1
ATOM 1472 C CA . LYS A 1 194 ? 4.615 19.589 13.547 1.00 93.19 194 LYS A CA 1
ATOM 1473 C C . LYS A 1 194 ? 5.961 19.336 12.870 1.00 93.19 194 LYS A C 1
ATOM 1475 O O . LYS A 1 194 ? 6.457 18.219 12.926 1.00 93.19 194 LYS A O 1
ATOM 1480 N N . ARG A 1 195 ? 6.611 20.367 12.315 1.00 94.75 195 ARG A N 1
ATOM 1481 C CA . ARG A 1 195 ? 7.963 20.230 11.740 1.00 94.75 195 ARG A CA 1
ATOM 1482 C C . ARG A 1 195 ? 8.955 19.663 12.754 1.00 94.75 195 ARG A C 1
ATOM 1484 O O . ARG A 1 195 ? 9.710 18.761 12.412 1.00 94.75 195 ARG A O 1
ATOM 1491 N N . LYS A 1 196 ? 8.943 20.160 13.999 1.00 94.25 196 LYS A N 1
ATOM 1492 C CA . LYS A 1 196 ? 9.822 19.661 15.069 1.00 94.25 196 LYS A CA 1
ATOM 1493 C C . LYS A 1 196 ? 9.544 18.188 15.391 1.00 94.25 196 LYS A C 1
ATOM 1495 O O . LYS A 1 196 ? 10.500 17.439 15.559 1.00 94.25 196 LYS A O 1
ATOM 1500 N N . ALA A 1 197 ? 8.276 17.770 15.410 1.00 92.38 197 ALA A N 1
ATOM 1501 C CA . ALA A 1 197 ? 7.895 16.375 15.642 1.00 92.38 197 ALA A CA 1
ATOM 1502 C C . ALA A 1 197 ? 8.437 15.412 14.566 1.00 92.38 197 ALA A C 1
ATOM 1504 O O . ALA A 1 197 ? 8.753 14.273 14.878 1.00 92.38 197 ALA A O 1
ATOM 1505 N N . PHE A 1 198 ? 8.612 15.875 13.324 1.00 92.94 198 PHE A N 1
ATOM 1506 C CA . PHE A 1 198 ? 9.234 15.110 12.230 1.00 92.94 198 PHE A CA 1
ATOM 1507 C C . PHE A 1 198 ? 10.759 15.332 12.108 1.00 92.94 198 PHE A C 1
ATOM 1509 O O . PHE A 1 198 ? 11.360 15.016 11.084 1.00 92.94 198 PHE A O 1
ATOM 1516 N N . GLY A 1 199 ? 11.411 15.896 13.130 1.00 92.06 199 GLY A N 1
ATOM 1517 C CA . GLY A 1 199 ? 12.866 16.101 13.141 1.00 92.06 199 GLY A CA 1
ATOM 1518 C C . GLY A 1 199 ? 13.352 17.357 12.404 1.00 92.06 199 GLY A C 1
ATOM 1519 O O . GLY A 1 199 ? 14.557 17.569 12.279 1.00 92.06 199 GLY A O 1
ATOM 1520 N N . GLY A 1 200 ? 12.438 18.221 11.956 1.00 93.44 200 GLY A N 1
ATOM 1521 C CA . GLY A 1 200 ? 12.720 19.482 11.268 1.00 93.44 200 GLY A CA 1
ATOM 1522 C C . GLY A 1 200 ? 12.432 19.442 9.765 1.00 93.44 200 GLY A C 1
ATOM 1523 O O . GLY A 1 200 ? 12.090 18.409 9.200 1.00 93.44 200 GLY A O 1
ATOM 1524 N N . THR A 1 201 ? 12.579 20.592 9.100 1.00 93.75 201 THR A N 1
ATOM 1525 C CA . THR A 1 201 ? 12.233 20.750 7.676 1.00 93.75 201 THR A CA 1
ATOM 1526 C C . THR A 1 201 ? 13.091 19.882 6.755 1.00 93.75 201 THR A C 1
ATOM 1528 O O . THR A 1 201 ? 12.552 19.186 5.904 1.00 93.75 201 THR A O 1
ATOM 1531 N N . VAL A 1 202 ? 14.419 19.905 6.921 1.00 93.06 202 VAL A N 1
ATOM 1532 C CA . VAL A 1 202 ? 15.344 19.190 6.022 1.00 93.06 202 VAL A CA 1
ATOM 1533 C C . VAL A 1 202 ? 15.178 17.666 6.118 1.00 93.06 202 VAL A C 1
ATOM 1535 O O . VAL A 1 202 ? 15.024 17.040 5.070 1.00 93.06 202 VAL A O 1
ATOM 1538 N N . PRO A 1 203 ? 15.133 17.046 7.318 1.00 92.12 203 PRO A N 1
ATOM 1539 C CA . PRO A 1 203 ? 14.873 15.610 7.427 1.00 92.12 203 PRO A CA 1
ATOM 1540 C C . PRO A 1 203 ? 13.518 15.202 6.850 1.00 92.12 203 PRO A C 1
ATOM 1542 O O . PRO A 1 203 ? 13.432 14.200 6.147 1.00 92.12 203 PRO A O 1
ATOM 1545 N N . PHE A 1 204 ? 12.481 16.011 7.088 1.00 93.81 204 PHE A N 1
ATOM 1546 C CA . PHE A 1 204 ? 11.145 15.756 6.563 1.00 93.81 204 PHE A CA 1
ATOM 1547 C C . PHE A 1 204 ? 11.090 15.810 5.029 1.00 93.81 204 PHE A C 1
ATOM 1549 O O . PHE A 1 204 ? 10.555 14.894 4.410 1.00 93.81 204 PHE A O 1
ATOM 1556 N N . LEU A 1 205 ? 11.657 16.850 4.405 1.00 94.06 205 LEU A N 1
ATOM 1557 C CA . LEU A 1 205 ? 11.686 16.972 2.943 1.00 94.06 205 LEU A CA 1
ATOM 1558 C C . LEU A 1 205 ? 12.520 15.861 2.295 1.00 94.06 205 LEU A C 1
ATOM 1560 O O . LEU A 1 205 ? 12.097 15.299 1.290 1.00 94.06 205 LEU A O 1
ATOM 1564 N N . GLY A 1 206 ? 13.659 15.501 2.894 1.00 93.31 206 GLY A N 1
ATOM 1565 C CA . GLY A 1 206 ? 14.460 14.360 2.444 1.00 93.31 206 GLY A CA 1
ATOM 1566 C C . GLY A 1 206 ? 13.676 13.048 2.490 1.00 93.31 206 GLY A C 1
ATOM 1567 O O . GLY A 1 206 ? 13.665 12.301 1.511 1.00 93.31 206 GLY A O 1
ATOM 1568 N N . ALA A 1 207 ? 12.941 12.810 3.580 1.00 92.38 207 ALA A N 1
ATOM 1569 C CA . ALA A 1 207 ? 12.093 11.632 3.714 1.00 92.38 207 ALA A CA 1
ATOM 1570 C C . ALA A 1 207 ? 10.930 11.626 2.711 1.00 92.38 207 ALA A C 1
ATOM 1572 O O . ALA A 1 207 ? 10.647 10.584 2.132 1.00 92.38 207 ALA A O 1
ATOM 1573 N N . LEU A 1 208 ? 10.291 12.775 2.467 1.00 93.81 208 LEU A N 1
ATOM 1574 C CA . LEU A 1 208 ? 9.213 12.909 1.484 1.00 93.81 208 LEU A CA 1
ATOM 1575 C C . LEU A 1 208 ? 9.699 12.611 0.060 1.00 93.81 208 LEU A C 1
ATOM 1577 O O . LEU A 1 208 ? 9.064 11.839 -0.650 1.00 93.81 208 LEU A O 1
ATOM 1581 N N . LEU A 1 209 ? 10.826 13.198 -0.351 1.00 94.19 209 LEU A N 1
ATOM 1582 C CA . LEU A 1 209 ? 11.400 12.961 -1.678 1.00 94.19 209 LEU A CA 1
ATOM 1583 C C . LEU A 1 209 ? 11.830 11.503 -1.850 1.00 94.19 209 LEU A C 1
ATOM 1585 O O . LEU A 1 209 ? 11.541 10.896 -2.878 1.00 94.19 209 LEU A O 1
ATOM 1589 N N . THR A 1 210 ? 12.465 10.931 -0.824 1.00 92.12 210 THR A N 1
ATOM 1590 C CA . THR A 1 210 ? 12.852 9.516 -0.833 1.00 92.12 210 THR A CA 1
ATOM 1591 C C . THR A 1 210 ? 11.621 8.617 -0.931 1.00 92.12 210 THR A C 1
ATOM 1593 O O . THR A 1 210 ? 11.612 7.688 -1.726 1.00 92.12 210 THR A O 1
ATOM 1596 N N . GLU A 1 211 ? 10.556 8.906 -0.181 1.00 91.94 211 GLU A N 1
ATOM 1597 C CA . GLU A 1 211 ? 9.304 8.146 -0.229 1.00 91.94 211 GLU A CA 1
ATOM 1598 C C . GLU A 1 211 ? 8.637 8.205 -1.608 1.00 91.94 211 GLU A C 1
ATOM 1600 O O . GLU A 1 211 ? 8.196 7.168 -2.103 1.00 91.94 211 GLU A O 1
ATOM 1605 N N . ILE A 1 212 ? 8.603 9.375 -2.259 1.00 94.44 212 ILE A N 1
ATOM 1606 C CA . ILE A 1 212 ? 8.054 9.531 -3.615 1.00 94.44 212 ILE A CA 1
ATOM 1607 C C . ILE A 1 212 ? 8.894 8.745 -4.626 1.00 94.44 212 ILE A C 1
ATOM 1609 O O . ILE A 1 212 ? 8.333 7.982 -5.412 1.00 94.44 212 ILE A O 1
ATOM 1613 N N . ALA A 1 213 ? 10.222 8.885 -4.580 1.00 94.06 213 ALA A N 1
ATOM 1614 C CA . ALA A 1 213 ? 11.130 8.179 -5.481 1.00 94.06 213 ALA A CA 1
ATOM 1615 C C . ALA A 1 213 ? 11.016 6.656 -5.317 1.00 94.06 213 ALA A C 1
ATOM 1617 O O . ALA A 1 213 ? 10.843 5.934 -6.295 1.00 94.06 213 ALA A O 1
ATOM 1618 N N . VAL A 1 214 ? 11.033 6.171 -4.074 1.00 92.75 214 VAL A N 1
ATOM 1619 C CA . VAL A 1 214 ? 10.893 4.746 -3.757 1.00 92.75 214 VAL A CA 1
ATOM 1620 C C . VAL A 1 214 ? 9.509 4.220 -4.152 1.00 92.75 214 VAL A C 1
ATOM 1622 O O . VAL A 1 214 ? 9.420 3.141 -4.728 1.00 92.75 214 VAL A O 1
ATOM 1625 N N . SER A 1 215 ? 8.433 4.984 -3.925 1.00 93.81 215 SER A N 1
ATOM 1626 C CA . SER A 1 215 ? 7.078 4.608 -4.368 1.00 93.81 215 SER A CA 1
ATOM 1627 C C . SER A 1 215 ? 7.001 4.447 -5.885 1.00 93.81 215 SER A C 1
ATOM 1629 O O . SER A 1 215 ? 6.406 3.489 -6.370 1.00 93.81 215 SER A O 1
ATOM 1631 N N . PHE A 1 216 ? 7.606 5.377 -6.630 1.00 94.75 216 PHE A N 1
ATOM 1632 C CA . PHE A 1 216 ? 7.641 5.335 -8.089 1.00 94.75 216 PHE A CA 1
ATOM 1633 C C . PHE A 1 216 ? 8.414 4.112 -8.590 1.00 94.75 216 PHE A C 1
ATOM 1635 O O . PHE A 1 216 ? 7.911 3.358 -9.418 1.00 94.75 216 PHE A O 1
ATOM 1642 N N . VAL A 1 217 ? 9.604 3.874 -8.034 1.00 96.31 217 VAL A N 1
ATOM 1643 C CA . VAL A 1 217 ? 10.457 2.745 -8.417 1.00 96.31 217 VAL A CA 1
ATOM 1644 C C . VAL A 1 217 ? 9.836 1.399 -8.021 1.00 96.31 217 VAL A C 1
ATOM 1646 O O . VAL A 1 217 ? 10.020 0.429 -8.746 1.00 96.31 217 VAL A O 1
ATOM 1649 N N . TYR A 1 218 ? 9.068 1.310 -6.931 1.00 97.12 218 TYR A N 1
ATOM 1650 C CA . TYR A 1 218 ? 8.386 0.067 -6.550 1.00 97.12 218 TYR A CA 1
ATOM 1651 C C . TYR A 1 218 ? 7.078 -0.204 -7.292 1.00 97.12 218 TYR A C 1
ATOM 1653 O O . TYR A 1 218 ? 6.649 -1.357 -7.319 1.00 97.12 218 TYR A O 1
ATOM 1661 N N . ALA A 1 219 ? 6.435 0.802 -7.891 1.00 96.38 219 ALA A N 1
ATOM 1662 C CA . ALA A 1 219 ? 5.107 0.630 -8.480 1.00 96.38 219 ALA A CA 1
ATOM 1663 C C . ALA A 1 219 ? 5.032 -0.506 -9.531 1.00 96.38 219 ALA A C 1
ATOM 1665 O O . ALA A 1 219 ? 4.122 -1.330 -9.418 1.00 96.38 219 ALA A O 1
ATOM 1666 N N . PRO A 1 220 ? 5.981 -0.651 -10.482 1.00 97.75 220 PRO A N 1
ATOM 1667 C CA . PRO A 1 220 ? 5.975 -1.779 -11.420 1.00 97.75 220 PRO A CA 1
ATOM 1668 C C . PRO A 1 220 ? 6.163 -3.149 -10.757 1.00 97.75 220 PRO A C 1
ATOM 1670 O O . PRO A 1 220 ? 5.492 -4.110 -11.132 1.00 97.75 220 PRO A O 1
ATOM 1673 N N . ILE A 1 221 ? 7.034 -3.239 -9.748 1.00 98.31 221 ILE A N 1
ATOM 1674 C CA . ILE A 1 221 ? 7.271 -4.480 -8.994 1.00 98.31 221 ILE A CA 1
ATOM 1675 C C . ILE A 1 221 ? 5.987 -4.900 -8.271 1.00 98.31 221 ILE A C 1
ATOM 1677 O O . ILE A 1 221 ? 5.547 -6.044 -8.379 1.00 98.31 221 ILE A O 1
ATOM 1681 N N . LEU A 1 222 ? 5.342 -3.960 -7.574 1.00 97.81 222 LEU A N 1
ATOM 1682 C CA . LEU A 1 222 ? 4.083 -4.219 -6.880 1.00 97.81 222 LEU A CA 1
ATOM 1683 C C . LEU A 1 222 ? 2.957 -4.580 -7.855 1.00 97.81 222 LEU A C 1
ATOM 1685 O O . LEU A 1 222 ? 2.178 -5.478 -7.548 1.00 97.81 222 LEU A O 1
ATOM 1689 N N . MET A 1 223 ? 2.902 -3.966 -9.043 1.00 97.88 223 MET A N 1
ATOM 1690 C CA . MET A 1 223 ? 1.950 -4.350 -10.090 1.00 97.88 223 MET A CA 1
ATOM 1691 C C . MET A 1 223 ? 2.119 -5.825 -10.479 1.00 97.88 223 MET A C 1
ATOM 1693 O O . MET A 1 223 ? 1.136 -6.564 -10.450 1.00 97.88 223 MET A O 1
ATOM 1697 N N . VAL A 1 224 ? 3.337 -6.277 -10.810 1.00 98.31 224 VAL A N 1
ATOM 1698 C CA . VAL A 1 224 ? 3.591 -7.689 -11.163 1.00 98.31 224 VAL A CA 1
ATOM 1699 C C . VAL A 1 224 ? 3.170 -8.606 -10.015 1.00 98.31 224 VAL A C 1
ATOM 1701 O O . VAL A 1 224 ? 2.420 -9.562 -10.222 1.00 98.31 224 VAL A O 1
ATOM 1704 N N . GLN A 1 225 ? 3.557 -8.277 -8.784 1.00 98.00 225 GLN A N 1
ATOM 1705 C CA . GLN A 1 225 ? 3.192 -9.062 -7.607 1.00 98.00 225 GLN A CA 1
ATOM 1706 C C . GLN A 1 225 ? 1.677 -9.116 -7.367 1.00 98.00 225 GLN A C 1
ATOM 1708 O O . GLN A 1 225 ? 1.153 -10.165 -6.984 1.00 98.00 225 GLN A O 1
ATOM 1713 N N . GLN A 1 226 ? 0.944 -8.034 -7.625 1.00 97.88 226 GLN A N 1
ATOM 1714 C CA . GLN A 1 226 ? -0.515 -8.001 -7.527 1.00 97.88 226 GLN A CA 1
ATOM 1715 C C . GLN A 1 226 ? -1.182 -8.821 -8.633 1.00 97.88 226 GLN A C 1
ATOM 1717 O O . GLN A 1 226 ? -2.105 -9.576 -8.335 1.00 97.88 226 GLN A O 1
ATOM 1722 N N . VAL A 1 227 ? -0.674 -8.779 -9.870 1.00 98.19 227 VAL A N 1
ATOM 1723 C CA . VAL A 1 227 ? -1.127 -9.666 -10.958 1.00 98.19 227 VAL A CA 1
ATOM 1724 C C . VAL A 1 227 ? -0.974 -11.132 -10.556 1.00 98.19 227 VAL A C 1
ATOM 1726 O O . VAL A 1 227 ? -1.926 -11.908 -10.658 1.00 98.19 227 VAL A O 1
ATOM 1729 N N . LEU A 1 228 ? 0.194 -11.506 -10.025 1.00 96.25 228 LEU A N 1
ATOM 1730 C CA . LEU A 1 228 ? 0.450 -12.860 -9.532 1.00 96.25 228 LEU A CA 1
ATOM 1731 C C . LEU A 1 228 ? -0.470 -13.227 -8.360 1.00 96.25 228 LEU A C 1
ATOM 1733 O O . LEU A 1 228 ? -0.946 -14.357 -8.280 1.00 96.25 228 LEU A O 1
ATOM 1737 N N . SER A 1 229 ? -0.759 -12.276 -7.470 1.00 95.38 229 SER A N 1
ATOM 1738 C CA . SER A 1 229 ? -1.659 -12.469 -6.325 1.00 95.38 229 SER A CA 1
ATOM 1739 C C . SER A 1 229 ? -3.106 -12.706 -6.756 1.00 95.38 229 SER A C 1
ATOM 1741 O O . SER A 1 229 ? -3.775 -13.582 -6.200 1.00 95.38 229 SER A O 1
ATOM 1743 N N . VAL A 1 230 ? -3.580 -11.970 -7.767 1.00 96.62 230 VAL A N 1
ATOM 1744 C CA . VAL A 1 230 ? -4.906 -12.158 -8.372 1.00 96.62 230 VAL A CA 1
ATOM 1745 C C . VAL A 1 230 ? -4.981 -13.527 -9.042 1.00 96.62 230 VAL A C 1
ATOM 1747 O O . VAL A 1 230 ? -5.881 -14.308 -8.730 1.00 96.62 230 VAL A O 1
ATOM 1750 N N . ALA A 1 231 ? -4.006 -13.861 -9.893 1.00 94.88 231 ALA A N 1
ATOM 1751 C CA . ALA A 1 231 ? -3.945 -15.158 -10.563 1.00 94.88 231 ALA A CA 1
ATOM 1752 C C . ALA A 1 231 ? -3.920 -16.312 -9.549 1.00 94.88 231 ALA A C 1
ATOM 1754 O O . ALA A 1 231 ? -4.706 -17.254 -9.651 1.00 94.88 231 ALA A O 1
ATOM 1755 N N . PHE A 1 232 ? -3.085 -16.213 -8.511 1.00 91.38 232 PHE A N 1
ATOM 1756 C CA . PHE A 1 232 ? -3.018 -17.214 -7.452 1.00 91.38 232 PHE A CA 1
ATOM 1757 C C . PHE A 1 232 ? -4.335 -17.330 -6.679 1.00 91.38 232 PHE A C 1
ATOM 1759 O O . PHE A 1 232 ? -4.763 -18.440 -6.379 1.00 91.38 232 PHE A O 1
ATOM 1766 N N . SER A 1 233 ? -4.998 -16.215 -6.366 1.00 90.44 233 SER A N 1
ATOM 1767 C CA . SER A 1 233 ? -6.270 -16.232 -5.630 1.00 90.44 233 SER A CA 1
ATOM 1768 C C . SER A 1 233 ? -7.400 -16.903 -6.413 1.00 90.44 233 SER A C 1
ATOM 1770 O O . SER A 1 233 ? -8.268 -17.523 -5.804 1.00 90.44 233 SER A O 1
ATOM 1772 N N . ILE A 1 234 ? -7.382 -16.803 -7.746 1.00 89.38 234 ILE A N 1
ATOM 1773 C CA . ILE A 1 234 ? -8.358 -17.454 -8.630 1.00 89.38 234 ILE A CA 1
ATOM 1774 C C . ILE A 1 234 ? -8.024 -18.943 -8.814 1.00 89.38 234 ILE A C 1
ATOM 1776 O O . ILE A 1 234 ? -8.917 -19.787 -8.761 1.00 89.38 234 ILE A O 1
ATOM 1780 N N . LEU A 1 235 ? -6.745 -19.274 -9.022 1.00 88.00 235 LEU A N 1
ATOM 1781 C CA . LEU A 1 235 ? -6.308 -20.622 -9.406 1.00 88.00 235 LEU A CA 1
ATOM 1782 C C . LEU A 1 235 ? -6.052 -21.559 -8.216 1.00 88.00 235 LEU A C 1
ATOM 1784 O O . LEU A 1 235 ? -6.178 -22.776 -8.347 1.00 88.00 235 LEU A O 1
ATOM 1788 N N . SER A 1 236 ? -5.672 -21.028 -7.053 1.00 80.12 236 SER A N 1
ATOM 1789 C CA . SER A 1 236 ? -5.232 -21.823 -5.905 1.00 80.12 236 SER A CA 1
ATOM 1790 C C . SER A 1 236 ? -6.235 -21.799 -4.761 1.00 80.12 236 SER A C 1
ATOM 1792 O O . SER A 1 236 ? -6.610 -20.747 -4.248 1.00 80.12 236 SER A O 1
ATOM 1794 N N . LYS A 1 237 ? -6.586 -22.991 -4.264 1.00 70.44 237 LYS A N 1
ATOM 1795 C CA . LYS A 1 237 ? -7.390 -23.153 -3.043 1.00 70.44 237 LYS A CA 1
ATOM 1796 C C . LYS A 1 237 ? -6.557 -23.141 -1.756 1.00 70.44 237 LYS A C 1
ATOM 1798 O O . LYS A 1 237 ? -7.133 -23.039 -0.681 1.00 70.44 237 LYS A O 1
ATOM 1803 N N . ARG A 1 238 ? -5.220 -23.202 -1.832 1.00 70.56 238 ARG A N 1
ATOM 1804 C CA . ARG A 1 238 ? -4.343 -23.321 -0.647 1.00 70.56 238 ARG A CA 1
ATOM 1805 C C . ARG A 1 238 ? -4.384 -22.071 0.220 1.00 70.56 238 ARG A C 1
ATOM 1807 O O . ARG A 1 238 ? -4.320 -20.973 -0.327 1.00 70.56 238 ARG A O 1
ATOM 1814 N N . ASP A 1 239 ? -4.437 -22.234 1.534 1.00 63.72 239 ASP A N 1
ATOM 1815 C CA . ASP A 1 239 ? -4.353 -21.109 2.461 1.00 63.72 239 ASP A CA 1
ATOM 1816 C C . ASP A 1 239 ? -2.946 -20.498 2.465 1.00 63.72 239 ASP A C 1
ATOM 1818 O O . ASP A 1 239 ? -1.938 -21.198 2.420 1.00 63.72 239 ASP A O 1
ATOM 1822 N N . ILE A 1 240 ? -2.892 -19.163 2.471 1.00 68.62 240 ILE A N 1
ATOM 1823 C CA . ILE A 1 240 ? -1.659 -18.360 2.322 1.00 68.62 240 ILE A CA 1
ATOM 1824 C C . ILE A 1 240 ? -1.214 -17.800 3.683 1.00 68.62 240 ILE A C 1
ATOM 1826 O O . ILE A 1 240 ? -0.469 -16.824 3.760 1.00 68.62 240 ILE A O 1
ATOM 1830 N N . TRP A 1 241 ? -1.738 -18.329 4.789 1.00 68.56 241 TRP A N 1
ATOM 1831 C CA . TRP A 1 241 ? -1.414 -17.782 6.098 1.00 68.56 241 TRP A CA 1
ATOM 1832 C C . TRP A 1 241 ? -0.059 -18.313 6.567 1.00 68.56 241 TRP A C 1
ATOM 1834 O O . TRP A 1 241 ? 0.090 -19.494 6.861 1.00 68.56 241 TRP A O 1
ATOM 1844 N N . ALA A 1 242 ? 0.922 -17.415 6.630 1.00 68.31 242 ALA A N 1
ATOM 1845 C CA . ALA A 1 242 ? 2.201 -17.638 7.286 1.00 68.31 242 ALA A CA 1
ATOM 1846 C C . ALA A 1 242 ? 2.364 -16.610 8.419 1.00 68.31 242 ALA A C 1
ATOM 1848 O O . ALA A 1 242 ? 1.934 -15.457 8.255 1.00 68.31 242 ALA A O 1
ATOM 1849 N N . PRO A 1 243 ? 2.958 -16.997 9.561 1.00 66.25 243 PRO A N 1
ATOM 1850 C CA . PRO A 1 243 ? 3.257 -16.060 10.631 1.00 66.25 243 PRO A CA 1
ATOM 1851 C C . PRO A 1 243 ? 4.242 -14.998 10.129 1.00 66.25 243 PRO A C 1
ATOM 1853 O O . PRO A 1 243 ? 5.216 -15.300 9.443 1.00 66.25 243 PRO A O 1
ATOM 1856 N N . GLN A 1 244 ? 3.964 -13.737 10.457 1.00 67.31 244 GLN A N 1
ATOM 1857 C CA . GLN A 1 244 ? 4.842 -12.625 10.105 1.00 67.31 244 GLN A CA 1
ATOM 1858 C C . GLN A 1 244 ? 6.096 -12.666 10.987 1.00 67.31 244 GLN A C 1
ATOM 1860 O O . GLN A 1 244 ? 5.975 -12.699 12.214 1.00 67.31 244 GLN A O 1
ATOM 1865 N N . SER A 1 245 ? 7.280 -12.607 10.373 1.00 66.88 245 SER A N 1
ATOM 1866 C CA . SER A 1 245 ? 8.525 -12.369 11.106 1.00 66.88 245 SER A CA 1
ATOM 1867 C C . SER A 1 245 ? 8.519 -10.943 11.655 1.00 66.88 245 SER A C 1
ATOM 1869 O O . SER A 1 245 ? 8.285 -9.986 10.918 1.00 66.88 245 SER A O 1
ATOM 1871 N N . ARG A 1 246 ? 8.711 -10.788 12.967 1.00 67.94 246 ARG A N 1
ATOM 1872 C CA . ARG A 1 246 ? 8.699 -9.474 13.637 1.00 67.94 246 ARG A CA 1
ATOM 1873 C C . ARG A 1 246 ? 10.099 -8.931 13.922 1.00 67.94 246 ARG A C 1
ATOM 1875 O O . ARG A 1 246 ? 10.217 -7.747 14.217 1.00 67.94 246 ARG A O 1
ATOM 1882 N N . ASP A 1 247 ? 11.128 -9.757 13.751 1.00 62.28 247 ASP A N 1
ATOM 1883 C CA . ASP A 1 247 ? 12.512 -9.434 14.116 1.00 62.28 247 ASP A CA 1
ATOM 1884 C C . ASP A 1 247 ? 13.368 -8.972 12.921 1.00 62.28 247 ASP A C 1
ATOM 1886 O O . ASP A 1 247 ? 14.587 -8.904 13.025 1.00 62.28 247 ASP A O 1
ATOM 1890 N N . GLY A 1 248 ? 12.736 -8.621 11.792 1.00 61.47 248 GLY A N 1
ATOM 1891 C CA . GLY A 1 248 ? 13.426 -8.121 10.598 1.00 61.47 248 GLY A CA 1
ATOM 1892 C C . GLY A 1 248 ? 14.262 -9.214 9.936 1.00 61.47 248 GLY A C 1
ATOM 1893 O O . GLY A 1 248 ? 15.485 -9.229 10.047 1.00 61.47 248 GLY A O 1
ATOM 1894 N N . ALA A 1 249 ? 13.604 -10.159 9.259 1.00 62.19 249 ALA A N 1
ATOM 1895 C CA . ALA A 1 249 ? 14.326 -11.220 8.569 1.00 62.19 249 ALA A CA 1
ATOM 1896 C C . ALA A 1 249 ? 15.125 -10.638 7.393 1.00 62.19 249 ALA A C 1
ATOM 1898 O O . ALA A 1 249 ? 14.544 -10.112 6.444 1.00 62.19 249 ALA A O 1
ATOM 1899 N N . HIS A 1 250 ? 16.451 -10.771 7.450 1.00 79.88 250 HIS A N 1
ATOM 1900 C CA . HIS A 1 250 ? 17.311 -10.538 6.296 1.00 79.88 250 HIS A CA 1
ATOM 1901 C C . HIS A 1 250 ? 17.245 -11.744 5.364 1.00 79.88 250 HIS A C 1
ATOM 1903 O O . HIS A 1 250 ? 17.585 -12.865 5.757 1.00 79.88 250 HIS A O 1
ATOM 1909 N N . HIS A 1 251 ? 16.810 -11.530 4.127 1.00 89.06 251 HIS A N 1
ATOM 1910 C CA . HIS A 1 251 ? 16.729 -12.607 3.149 1.00 89.06 251 HIS A CA 1
ATOM 1911 C C . HIS A 1 251 ? 18.067 -12.760 2.422 1.00 89.06 251 HIS A C 1
ATOM 1913 O O . HIS A 1 251 ? 18.693 -11.789 1.997 1.00 89.06 251 HIS A O 1
ATOM 1919 N N . ASN A 1 252 ? 18.513 -14.004 2.232 1.00 91.38 252 ASN A N 1
ATOM 1920 C CA . ASN A 1 252 ? 19.704 -14.263 1.428 1.00 91.38 252 ASN A CA 1
ATOM 1921 C C . ASN A 1 252 ? 19.440 -13.985 -0.067 1.00 91.38 252 ASN A C 1
ATOM 1923 O O . ASN A 1 252 ? 18.307 -14.071 -0.552 1.00 91.38 252 ASN A O 1
ATOM 1927 N N . LEU A 1 253 ? 20.505 -13.688 -0.820 1.00 93.88 253 LEU A N 1
ATOM 1928 C CA . LEU A 1 253 ? 20.404 -13.347 -2.243 1.00 93.88 253 LEU A CA 1
ATOM 1929 C C . LEU A 1 253 ? 19.674 -14.417 -3.086 1.00 93.88 253 LEU A C 1
ATOM 1931 O O . LEU A 1 253 ? 18.831 -14.031 -3.895 1.00 93.88 253 LEU A O 1
ATOM 1935 N N . PRO A 1 254 ? 19.893 -15.737 -2.894 1.00 95.62 254 PRO A N 1
ATOM 1936 C CA . PRO A 1 254 ? 19.141 -16.757 -3.628 1.00 95.62 254 PRO A CA 1
ATOM 1937 C C . PRO A 1 254 ? 17.630 -16.710 -3.373 1.00 95.62 254 PRO A C 1
ATOM 1939 O O . PRO A 1 254 ? 16.846 -16.913 -4.299 1.00 95.62 254 PRO A O 1
ATOM 1942 N N . THR A 1 255 ? 17.201 -16.415 -2.140 1.00 93.75 255 THR A N 1
ATOM 1943 C CA . THR A 1 255 ? 15.775 -16.270 -1.807 1.00 93.75 255 THR A CA 1
ATOM 1944 C C . THR A 1 255 ? 15.176 -15.064 -2.516 1.00 93.75 255 THR A C 1
ATOM 1946 O O . THR A 1 255 ? 14.108 -15.184 -3.117 1.00 93.75 255 THR A O 1
ATOM 1949 N N . LEU A 1 256 ? 15.882 -13.929 -2.511 1.00 95.06 256 LEU A N 1
ATOM 1950 C CA . LEU A 1 256 ? 15.452 -12.717 -3.210 1.00 95.06 256 LEU A CA 1
ATOM 1951 C C . LEU A 1 256 ? 15.375 -12.930 -4.727 1.00 95.06 256 LEU A C 1
ATOM 1953 O O . LEU A 1 256 ? 14.369 -12.587 -5.342 1.00 95.06 256 LEU A O 1
ATOM 1957 N N . ALA A 1 257 ? 16.398 -13.548 -5.322 1.00 96.56 257 ALA A N 1
ATOM 1958 C CA . ALA A 1 257 ? 16.446 -13.839 -6.754 1.00 96.56 257 ALA A CA 1
ATOM 1959 C C . ALA A 1 257 ? 15.335 -14.806 -7.184 1.00 96.56 257 ALA A C 1
ATOM 1961 O O . ALA A 1 257 ? 14.703 -14.610 -8.218 1.00 96.56 257 ALA A O 1
ATOM 1962 N N . LYS A 1 258 ? 15.044 -15.828 -6.368 1.00 96.94 258 LYS A N 1
ATOM 1963 C CA . LYS A 1 258 ? 13.923 -16.740 -6.617 1.00 96.94 258 LYS A CA 1
ATOM 1964 C C . LYS A 1 258 ? 12.582 -16.012 -6.533 1.00 96.94 258 LYS A C 1
ATOM 1966 O O . LYS A 1 258 ? 11.723 -16.230 -7.388 1.00 96.94 258 LYS A O 1
ATOM 1971 N N . PHE A 1 259 ? 12.400 -15.169 -5.515 1.00 95.81 259 PHE A N 1
ATOM 1972 C CA . PHE A 1 259 ? 11.155 -14.437 -5.293 1.00 95.81 259 PHE A CA 1
ATOM 1973 C C . PHE A 1 259 ? 10.854 -13.440 -6.419 1.00 95.81 259 PHE A C 1
ATOM 1975 O O . PHE A 1 259 ? 9.720 -13.404 -6.886 1.00 95.81 259 PHE A O 1
ATOM 1982 N N . HIS A 1 260 ? 11.869 -12.698 -6.876 1.00 97.94 260 HIS A N 1
ATOM 1983 C CA . HIS A 1 260 ? 11.764 -11.665 -7.920 1.00 97.94 260 HIS A CA 1
ATOM 1984 C C . HIS A 1 260 ? 12.153 -12.168 -9.322 1.00 97.94 260 HIS A C 1
ATOM 1986 O O . HIS A 1 260 ? 12.588 -11.400 -10.184 1.00 97.94 260 HIS A O 1
ATOM 1992 N N . SER A 1 261 ? 12.073 -13.481 -9.555 1.00 97.94 261 SER A N 1
ATOM 1993 C CA . SER A 1 261 ? 12.505 -14.096 -10.819 1.00 97.94 261 SER A CA 1
ATOM 1994 C C . SER A 1 261 ? 11.646 -13.655 -12.006 1.00 97.94 261 SER A C 1
ATOM 1996 O O . SER A 1 261 ? 12.180 -13.388 -13.081 1.00 97.94 261 SER A O 1
ATOM 1998 N N . ILE A 1 262 ? 10.332 -13.521 -11.805 1.00 98.19 262 ILE A N 1
ATOM 1999 C CA . ILE A 1 262 ? 9.391 -13.083 -12.843 1.00 98.19 262 ILE A CA 1
ATOM 2000 C C . ILE A 1 262 ? 9.659 -11.624 -13.214 1.00 98.19 262 ILE A C 1
ATOM 2002 O O . ILE A 1 262 ? 9.770 -11.306 -14.393 1.00 98.19 262 ILE A O 1
ATOM 2006 N N . GLU A 1 263 ? 9.831 -10.751 -12.225 1.00 98.38 263 GLU A N 1
ATOM 2007 C CA . GLU A 1 263 ? 10.196 -9.349 -12.420 1.00 98.38 263 GLU A CA 1
ATOM 2008 C C . GLU A 1 263 ? 11.511 -9.238 -13.184 1.00 98.38 263 GLU A C 1
ATOM 2010 O O . GLU A 1 263 ? 11.578 -8.533 -14.184 1.00 98.38 263 GLU A O 1
ATOM 2015 N N . THR A 1 264 ? 12.532 -9.994 -12.777 1.00 98.12 264 THR A N 1
ATOM 2016 C CA . THR A 1 264 ? 13.844 -9.973 -13.436 1.00 98.12 264 THR A CA 1
ATOM 2017 C C . THR A 1 264 ? 13.732 -10.374 -14.910 1.00 98.12 264 THR A C 1
ATOM 2019 O O . THR A 1 264 ? 14.273 -9.690 -15.777 1.00 98.12 264 THR A O 1
ATOM 2022 N N . VAL A 1 265 ? 12.993 -11.446 -15.220 1.00 98.31 265 VAL A N 1
ATOM 2023 C CA . VAL A 1 265 ? 12.779 -11.906 -16.604 1.00 98.31 265 VAL A CA 1
ATOM 2024 C C . VAL A 1 265 ? 11.992 -10.878 -17.418 1.00 98.31 265 VAL A C 1
ATOM 2026 O O . VAL A 1 265 ? 12.395 -10.552 -18.531 1.00 98.31 265 VAL A O 1
ATOM 2029 N N . LEU A 1 266 ? 10.906 -10.325 -16.872 1.00 98.00 266 LEU A N 1
ATOM 2030 C CA . LEU A 1 266 ? 10.121 -9.286 -17.546 1.00 98.00 266 LEU A CA 1
ATOM 2031 C C . LEU A 1 266 ? 10.945 -8.015 -17.783 1.00 98.00 266 LEU A C 1
ATOM 2033 O O . LEU A 1 266 ? 10.884 -7.433 -18.863 1.00 98.00 266 LEU A O 1
ATOM 2037 N N . GLY A 1 267 ? 11.753 -7.613 -16.804 1.00 97.69 267 GLY A N 1
ATOM 2038 C CA . GLY A 1 267 ? 12.675 -6.492 -16.926 1.00 97.69 267 GLY A CA 1
ATOM 2039 C C . GLY A 1 267 ? 13.710 -6.710 -18.031 1.00 97.69 267 GLY A C 1
ATOM 2040 O O . GLY A 1 267 ? 13.960 -5.796 -18.817 1.00 97.69 267 GLY A O 1
ATOM 2041 N N . LEU A 1 268 ? 14.257 -7.927 -18.151 1.00 97.94 268 LEU A N 1
ATOM 2042 C CA . LEU A 1 268 ? 15.170 -8.296 -19.237 1.00 97.94 268 LEU A CA 1
ATOM 2043 C C . LEU A 1 268 ? 14.475 -8.254 -20.600 1.00 97.94 268 LEU A C 1
ATOM 2045 O O . LEU A 1 268 ? 15.050 -7.702 -21.530 1.00 97.94 268 LEU A O 1
ATOM 2049 N N . ILE A 1 269 ? 13.251 -8.780 -20.715 1.00 96.62 269 ILE A N 1
ATOM 2050 C CA . ILE A 1 269 ? 12.456 -8.741 -21.957 1.00 96.62 269 ILE A CA 1
ATOM 2051 C C . ILE A 1 269 ? 12.191 -7.298 -22.391 1.00 96.62 269 ILE A C 1
ATOM 2053 O O . ILE A 1 269 ? 12.360 -6.970 -23.563 1.00 96.62 269 ILE A O 1
ATOM 2057 N N . ILE A 1 270 ? 11.801 -6.423 -21.459 1.00 96.06 270 ILE A N 1
ATOM 2058 C CA . ILE A 1 270 ? 11.575 -5.006 -21.766 1.00 96.06 270 ILE A CA 1
ATOM 2059 C C . ILE A 1 270 ? 12.887 -4.364 -22.222 1.00 96.06 270 ILE A C 1
ATOM 2061 O O . ILE A 1 270 ? 12.911 -3.707 -23.258 1.00 96.06 270 ILE A O 1
ATOM 2065 N N . LEU A 1 271 ? 13.993 -4.587 -21.507 1.00 95.62 271 LEU A N 1
ATOM 2066 C CA . LEU A 1 271 ? 15.282 -3.998 -21.865 1.00 95.62 271 LEU A CA 1
ATOM 2067 C C . LEU A 1 271 ? 15.761 -4.462 -23.248 1.00 95.62 271 LEU A C 1
ATOM 2069 O O . LEU A 1 271 ? 16.085 -3.627 -24.091 1.00 95.62 271 LEU A O 1
ATOM 2073 N N . THR A 1 272 ? 15.757 -5.766 -23.525 1.00 95.62 272 THR A N 1
ATOM 2074 C CA . THR A 1 272 ? 16.164 -6.293 -24.837 1.00 95.62 272 THR A CA 1
ATOM 2075 C C . THR A 1 272 ? 15.220 -5.836 -25.945 1.00 95.62 272 THR A C 1
ATOM 2077 O O . THR A 1 272 ? 15.683 -5.450 -27.018 1.00 95.62 272 THR A O 1
ATOM 2080 N N . GLY A 1 273 ? 13.913 -5.792 -25.679 1.00 92.75 273 GLY A N 1
ATOM 2081 C CA . GLY A 1 273 ? 12.913 -5.264 -26.602 1.00 92.75 273 GLY A CA 1
ATOM 2082 C C . GLY A 1 273 ? 13.135 -3.789 -26.935 1.00 92.75 273 GLY A C 1
ATOM 2083 O O . GLY A 1 273 ? 13.016 -3.410 -28.096 1.00 92.75 273 GLY A O 1
ATOM 2084 N N . THR A 1 274 ? 13.520 -2.962 -25.957 1.00 91.12 274 THR A N 1
ATOM 2085 C CA . THR A 1 274 ? 13.847 -1.545 -26.208 1.00 91.12 274 THR A CA 1
ATOM 2086 C C . THR A 1 274 ? 15.129 -1.376 -27.020 1.00 91.12 274 THR A C 1
ATOM 2088 O O . THR A 1 274 ? 15.159 -0.573 -27.950 1.00 91.12 274 THR A O 1
ATOM 2091 N N . VAL A 1 275 ? 16.168 -2.173 -26.740 1.00 91.75 275 VAL A N 1
ATOM 2092 C CA . VAL A 1 275 ? 17.440 -2.148 -27.488 1.00 91.75 275 VAL A CA 1
ATOM 2093 C C . VAL A 1 275 ? 17.251 -2.599 -28.940 1.00 91.75 275 VAL A C 1
ATOM 2095 O O . VAL A 1 275 ? 17.882 -2.056 -29.839 1.00 91.75 275 VAL A O 1
ATOM 2098 N N . THR A 1 276 ? 16.359 -3.561 -29.176 1.00 90.25 276 THR A N 1
ATOM 2099 C CA . THR A 1 276 ? 16.015 -4.071 -30.517 1.00 90.25 276 THR A CA 1
ATOM 2100 C C . THR A 1 276 ? 14.901 -3.278 -31.204 1.00 90.25 276 THR A C 1
ATOM 2102 O O . THR A 1 276 ? 14.452 -3.674 -32.275 1.00 90.25 276 THR A O 1
ATOM 2105 N N . SER A 1 277 ? 14.425 -2.185 -30.592 1.00 86.56 277 SER A N 1
ATOM 2106 C CA . SER A 1 277 ? 13.301 -1.366 -31.078 1.00 86.56 277 SER A CA 1
ATOM 2107 C C . SER A 1 277 ? 11.984 -2.132 -31.296 1.00 86.56 277 SER A C 1
ATOM 2109 O O . SER A 1 277 ? 11.093 -1.636 -31.971 1.00 86.56 277 SER A O 1
ATOM 2111 N N . THR A 1 278 ? 11.832 -3.319 -30.697 1.00 87.25 278 THR A N 1
ATOM 2112 C CA . THR A 1 278 ? 10.576 -4.095 -30.710 1.00 87.25 278 THR A CA 1
ATOM 2113 C C . THR A 1 278 ? 9.589 -3.589 -29.656 1.00 87.25 278 THR A C 1
ATOM 2115 O O . THR A 1 278 ? 8.376 -3.664 -29.840 1.00 87.25 278 THR A O 1
ATOM 2118 N N . ILE A 1 279 ? 10.112 -3.086 -28.533 1.00 89.19 279 ILE A N 1
ATOM 2119 C CA . ILE A 1 279 ? 9.338 -2.482 -27.447 1.00 89.19 279 ILE A CA 1
ATOM 2120 C C . ILE A 1 279 ? 9.651 -0.990 -27.388 1.00 89.19 279 ILE A C 1
ATOM 2122 O O . ILE A 1 279 ? 10.805 -0.580 -27.514 1.00 89.19 279 ILE A O 1
ATOM 2126 N N . THR A 1 280 ? 8.628 -0.172 -27.150 1.00 86.44 280 THR A N 1
ATOM 2127 C CA . THR A 1 280 ? 8.791 1.278 -27.004 1.00 86.44 280 THR A CA 1
ATOM 2128 C C . THR A 1 280 ? 9.780 1.657 -25.892 1.00 86.44 280 THR A C 1
ATOM 2130 O O . THR A 1 280 ? 9.691 1.170 -24.762 1.00 86.44 280 THR A O 1
ATOM 2133 N N . ILE A 1 281 ? 10.699 2.588 -26.181 1.00 86.56 281 ILE A N 1
ATOM 2134 C CA . ILE A 1 281 ? 11.686 3.099 -25.209 1.00 86.56 281 ILE A CA 1
ATOM 2135 C C . ILE A 1 281 ? 11.027 3.702 -23.961 1.00 86.56 281 ILE A C 1
ATOM 2137 O O . ILE A 1 281 ? 11.617 3.731 -22.883 1.00 86.56 281 ILE A O 1
ATOM 2141 N N . TRP A 1 282 ? 9.772 4.134 -24.071 1.00 86.12 282 TRP A N 1
ATOM 2142 C CA . TRP A 1 282 ? 9.020 4.715 -22.967 1.00 86.12 282 TRP A CA 1
ATOM 2143 C C . TRP A 1 282 ? 8.677 3.717 -21.848 1.00 86.12 282 TRP A C 1
ATOM 2145 O O . TRP A 1 282 ? 8.354 4.138 -20.738 1.00 86.12 282 TRP A O 1
ATOM 2155 N N . LEU A 1 283 ? 8.817 2.407 -22.088 1.00 91.50 283 LEU A N 1
ATOM 2156 C CA . LEU A 1 283 ? 8.731 1.377 -21.047 1.00 91.50 283 LEU A CA 1
ATOM 2157 C C . LEU A 1 283 ? 10.037 1.171 -20.272 1.00 91.50 283 LEU A C 1
ATOM 2159 O O . LEU A 1 283 ? 10.059 0.392 -19.318 1.00 91.50 283 LEU A O 1
ATOM 2163 N N . LEU A 1 284 ? 11.113 1.884 -20.611 1.00 92.50 284 LEU A N 1
ATOM 2164 C 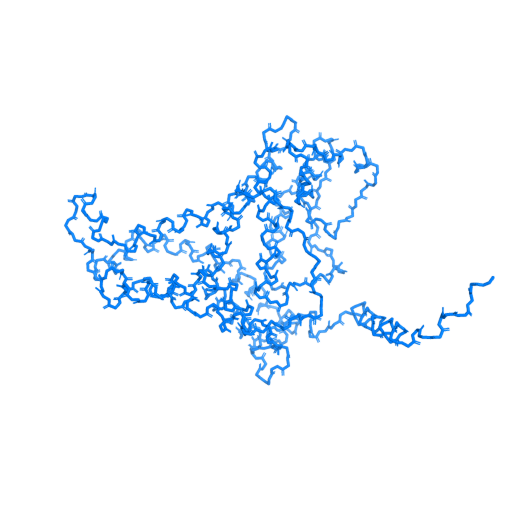CA . LEU A 1 284 ? 12.394 1.754 -19.921 1.00 92.50 284 LEU A CA 1
ATOM 2165 C C . LEU A 1 284 ? 12.299 1.972 -18.395 1.00 92.50 284 LEU A C 1
ATOM 2167 O O . LEU A 1 284 ? 12.885 1.166 -17.671 1.00 92.50 284 LEU A O 1
ATOM 2171 N N . PRO A 1 285 ? 11.539 2.952 -17.852 1.00 94.50 285 PRO A N 1
ATOM 2172 C CA . PRO A 1 285 ? 11.379 3.090 -16.400 1.00 94.50 285 PRO A CA 1
ATOM 2173 C C . PRO A 1 285 ? 10.754 1.852 -15.738 1.00 94.50 285 PRO A C 1
ATOM 2175 O O . PRO A 1 285 ? 11.155 1.469 -14.639 1.00 94.50 285 PRO A O 1
ATOM 2178 N N . VAL A 1 286 ? 9.807 1.197 -16.421 1.00 96.38 286 VAL A N 1
ATOM 2179 C CA . VAL A 1 286 ? 9.178 -0.056 -15.974 1.00 96.38 286 VAL A CA 1
ATOM 2180 C C . VAL A 1 286 ? 10.201 -1.192 -16.016 1.00 96.38 286 VAL A C 1
ATOM 2182 O O . VAL A 1 286 ? 10.394 -1.873 -15.013 1.00 96.38 286 VAL A O 1
ATOM 2185 N N . GLY A 1 287 ? 10.910 -1.358 -17.137 1.00 96.81 287 GLY A N 1
ATOM 2186 C CA . GLY A 1 287 ? 11.938 -2.390 -17.295 1.00 96.81 287 GLY A CA 1
ATOM 2187 C C . GLY A 1 287 ? 13.065 -2.275 -16.265 1.00 96.81 287 GLY A C 1
ATOM 2188 O O . GLY A 1 287 ? 13.421 -3.267 -15.632 1.00 96.81 287 GLY A O 1
ATOM 2189 N N . LEU A 1 288 ? 13.576 -1.061 -16.030 1.00 97.25 288 LEU A N 1
ATOM 2190 C CA . LEU A 1 288 ? 14.618 -0.797 -15.032 1.00 97.25 288 LEU A CA 1
ATOM 2191 C C . LEU A 1 288 ? 14.140 -1.073 -13.605 1.00 97.25 288 LEU A C 1
ATOM 2193 O O . LEU A 1 288 ? 14.872 -1.687 -12.835 1.00 97.25 288 LEU A O 1
ATOM 2197 N N . SER A 1 289 ? 12.918 -0.660 -13.253 1.00 97.94 289 SER A N 1
ATOM 2198 C CA . SER A 1 289 ? 12.315 -0.990 -11.956 1.00 97.94 289 SER A CA 1
ATOM 2199 C C . SER A 1 289 ? 12.298 -2.504 -11.721 1.00 97.94 289 SER A C 1
ATOM 2201 O O . SER A 1 289 ? 12.784 -2.974 -10.693 1.00 97.94 289 SER A O 1
ATOM 2203 N N . LEU A 1 290 ? 11.819 -3.272 -12.703 1.00 98.31 290 LEU A N 1
ATOM 2204 C CA . LEU A 1 290 ? 11.716 -4.727 -12.609 1.00 98.31 290 LEU A CA 1
ATOM 2205 C C . LEU A 1 290 ? 13.088 -5.421 -12.555 1.00 98.31 290 LEU A C 1
ATOM 2207 O O . LEU A 1 290 ? 13.279 -6.330 -11.749 1.00 98.31 290 LEU A O 1
ATOM 2211 N N . LEU A 1 291 ? 14.071 -4.961 -13.336 1.00 97.75 291 LEU A N 1
ATOM 2212 C CA . LEU A 1 291 ? 15.455 -5.458 -13.271 1.00 97.75 291 LEU A CA 1
ATOM 2213 C C . LEU A 1 291 ? 16.105 -5.209 -11.908 1.00 97.75 291 LEU A C 1
ATOM 2215 O O . LEU A 1 291 ? 16.881 -6.029 -11.418 1.00 97.75 291 LEU A O 1
ATOM 2219 N N . LEU A 1 292 ? 15.785 -4.075 -11.287 1.00 97.81 292 LEU A N 1
ATOM 2220 C CA . LEU A 1 292 ? 16.306 -3.693 -9.982 1.00 97.81 292 LEU A CA 1
ATOM 2221 C C . LEU A 1 292 ? 15.503 -4.295 -8.816 1.00 97.81 292 LEU A C 1
ATOM 2223 O O . LEU A 1 292 ? 15.817 -4.000 -7.664 1.00 97.81 292 LEU A O 1
ATOM 2227 N N . ALA A 1 293 ? 14.517 -5.166 -9.057 1.00 98.00 293 ALA A N 1
ATOM 2228 C CA . ALA A 1 293 ? 13.672 -5.727 -8.001 1.00 98.00 293 ALA A CA 1
ATOM 2229 C C . ALA A 1 293 ? 14.476 -6.409 -6.879 1.00 98.00 293 ALA A C 1
ATOM 2231 O O . ALA A 1 293 ? 14.227 -6.158 -5.699 1.00 98.00 293 ALA A O 1
ATOM 2232 N N . VAL A 1 294 ? 15.492 -7.206 -7.231 1.00 97.38 294 VAL A N 1
ATOM 2233 C CA . VAL A 1 294 ? 16.378 -7.871 -6.259 1.00 97.38 294 VAL A CA 1
ATOM 2234 C C . VAL A 1 294 ? 17.172 -6.864 -5.412 1.00 97.38 294 VAL A C 1
ATOM 2236 O O . VAL A 1 294 ? 17.011 -6.891 -4.188 1.00 97.38 294 VAL A O 1
ATOM 2239 N N . PRO A 1 295 ? 17.995 -5.958 -5.985 1.00 96.38 295 PRO A N 1
ATOM 2240 C CA . PRO A 1 295 ? 18.752 -5.000 -5.180 1.00 96.38 295 PRO A CA 1
ATOM 2241 C C . PRO A 1 295 ? 17.852 -4.032 -4.405 1.00 96.38 295 PRO A C 1
ATOM 2243 O O . PRO A 1 295 ? 18.170 -3.693 -3.268 1.00 96.38 295 PRO A O 1
ATOM 2246 N N . LEU A 1 296 ? 16.704 -3.624 -4.950 1.00 95.69 296 LEU A N 1
ATOM 2247 C CA . LEU A 1 296 ? 15.755 -2.789 -4.213 1.00 95.69 296 LEU A CA 1
ATOM 2248 C C . LEU A 1 296 ? 15.149 -3.541 -3.022 1.00 95.69 296 LEU A C 1
ATOM 2250 O O . LEU A 1 296 ? 15.041 -2.980 -1.935 1.00 95.69 296 LEU A O 1
ATOM 2254 N N . SER A 1 297 ? 14.831 -4.830 -3.179 1.00 95.31 297 SER A N 1
ATOM 2255 C CA . SER A 1 297 ? 14.387 -5.672 -2.066 1.00 95.31 297 SER A CA 1
ATOM 2256 C C . SER A 1 297 ? 15.453 -5.774 -0.971 1.00 95.31 297 SER A C 1
ATOM 2258 O O . SER A 1 297 ? 15.107 -5.677 0.203 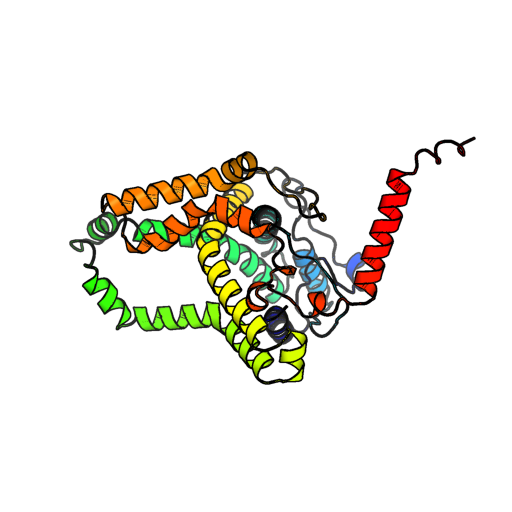1.00 95.31 297 SER A O 1
ATOM 2260 N N . MET A 1 298 ? 16.740 -5.882 -1.323 1.00 92.88 298 MET A N 1
ATOM 2261 C CA . MET A 1 298 ? 17.839 -5.833 -0.344 1.00 92.88 298 MET A CA 1
ATOM 2262 C C . MET A 1 298 ? 17.910 -4.478 0.370 1.00 92.88 298 MET A C 1
ATOM 2264 O O . MET A 1 298 ? 18.049 -4.413 1.590 1.00 92.88 298 MET A O 1
ATOM 2268 N N . LEU A 1 299 ? 17.787 -3.380 -0.382 1.00 91.06 299 LEU A N 1
ATOM 2269 C CA . LEU A 1 299 ? 17.784 -2.030 0.183 1.00 91.06 299 LEU A CA 1
ATOM 2270 C C . LEU A 1 299 ? 16.593 -1.804 1.121 1.00 91.06 299 LEU A C 1
ATOM 2272 O O . LEU A 1 299 ? 16.730 -1.072 2.098 1.00 91.06 299 LEU A O 1
ATOM 2276 N N . SER A 1 300 ? 15.450 -2.448 0.865 1.00 90.81 300 SER A N 1
ATOM 2277 C CA . SER A 1 300 ? 14.271 -2.362 1.735 1.00 90.81 300 SER A CA 1
ATOM 2278 C C . SER A 1 300 ? 14.509 -2.913 3.144 1.00 90.81 300 SER A C 1
ATOM 2280 O O . SER A 1 300 ? 13.853 -2.468 4.077 1.00 90.81 300 SER A O 1
ATOM 2282 N N . GLU A 1 301 ? 15.470 -3.828 3.299 1.00 88.62 301 GLU A N 1
ATOM 2283 C CA . GLU A 1 301 ? 15.832 -4.450 4.579 1.00 88.62 301 GLU A CA 1
ATOM 2284 C C . GLU A 1 301 ? 16.889 -3.644 5.350 1.00 88.62 301 GLU A C 1
ATOM 2286 O O . GLU A 1 301 ? 17.236 -3.976 6.483 1.00 88.62 301 GLU A O 1
ATOM 2291 N N . CYS A 1 302 ? 17.431 -2.579 4.756 1.00 84.50 302 CYS A N 1
ATOM 2292 C CA . CYS A 1 302 ? 18.470 -1.775 5.384 1.00 84.50 302 CYS A CA 1
ATOM 2293 C C . CYS A 1 302 ? 17.887 -0.825 6.441 1.00 84.50 302 CYS A C 1
ATOM 2295 O O . CYS A 1 302 ? 16.979 -0.033 6.180 1.00 84.50 302 CYS A O 1
ATOM 2297 N N . ALA A 1 303 ? 18.482 -0.830 7.637 1.00 80.12 303 ALA A N 1
ATOM 2298 C CA . ALA A 1 303 ? 18.121 0.086 8.712 1.00 80.12 303 ALA A CA 1
ATOM 2299 C C . ALA A 1 303 ? 18.556 1.524 8.380 1.00 80.12 303 ALA A C 1
ATOM 2301 O O . ALA A 1 303 ? 19.677 1.948 8.656 1.00 80.12 303 ALA A O 1
ATOM 2302 N N . VAL A 1 304 ? 17.644 2.310 7.810 1.00 81.31 304 VAL A N 1
ATOM 2303 C CA . VAL A 1 304 ? 17.904 3.719 7.473 1.00 81.31 304 VAL A CA 1
ATOM 2304 C C . VAL A 1 304 ? 17.870 4.648 8.689 1.00 81.31 304 VAL A C 1
ATOM 2306 O O . VAL A 1 304 ? 18.465 5.727 8.658 1.00 81.31 304 VAL A O 1
ATOM 2309 N N . ALA A 1 305 ? 17.251 4.219 9.794 1.00 75.94 305 ALA A N 1
ATOM 2310 C CA . ALA A 1 305 ? 17.083 5.016 11.012 1.00 75.94 305 ALA A CA 1
ATOM 2311 C C . ALA A 1 305 ? 18.416 5.515 11.611 1.00 75.94 305 ALA A C 1
ATOM 2313 O O . ALA A 1 305 ? 18.469 6.593 12.208 1.00 75.94 305 ALA A O 1
ATOM 2314 N N . THR A 1 306 ? 19.508 4.772 11.409 1.00 74.88 306 THR A N 1
ATOM 2315 C CA . THR A 1 306 ? 20.853 5.091 11.919 1.00 74.88 306 THR A CA 1
ATOM 2316 C C . THR A 1 306 ? 21.716 5.879 10.928 1.00 74.88 306 THR A C 1
ATOM 2318 O O . THR A 1 306 ? 22.862 6.212 11.237 1.00 74.88 306 THR A O 1
ATOM 2321 N N . SER A 1 307 ? 21.184 6.235 9.751 1.00 79.56 307 SER A N 1
ATOM 2322 C CA . SER A 1 307 ? 21.939 6.934 8.705 1.00 79.56 307 SER A CA 1
ATOM 2323 C C . SER A 1 307 ? 22.583 8.232 9.212 1.00 79.56 307 SER A C 1
ATOM 2325 O O . SER A 1 307 ? 21.972 9.028 9.933 1.00 79.56 307 SER A O 1
ATOM 2327 N N . ARG A 1 308 ? 23.833 8.503 8.814 1.00 79.81 308 ARG A N 1
ATOM 2328 C CA . ARG A 1 308 ? 24.523 9.764 9.157 1.00 79.81 308 ARG A CA 1
ATOM 2329 C C . ARG A 1 308 ? 23.861 10.974 8.490 1.00 79.81 308 ARG A C 1
ATOM 2331 O O . ARG A 1 308 ? 23.790 12.044 9.092 1.00 79.81 308 ARG A O 1
ATOM 2338 N N . ALA A 1 309 ? 23.305 10.792 7.294 1.00 83.06 309 ALA A N 1
ATOM 2339 C CA . ALA A 1 309 ? 22.538 11.817 6.605 1.00 83.06 309 ALA A CA 1
ATOM 2340 C C . ALA A 1 309 ? 21.120 11.888 7.191 1.00 83.06 309 ALA A C 1
ATOM 2342 O O . ALA A 1 309 ? 20.283 11.029 6.922 1.00 83.06 309 ALA A O 1
ATOM 2343 N N . LYS A 1 310 ? 20.822 12.935 7.975 1.00 78.12 310 LYS A N 1
ATOM 2344 C CA . LYS A 1 310 ? 19.499 13.109 8.613 1.00 78.12 310 LYS A CA 1
ATOM 2345 C C . LYS A 1 310 ? 18.335 13.065 7.611 1.00 78.12 310 LYS A C 1
ATOM 2347 O O . LYS A 1 310 ? 17.269 12.571 7.957 1.00 78.12 310 LYS A O 1
ATOM 2352 N N . ALA A 1 311 ? 18.557 13.541 6.385 1.00 77.38 311 ALA A N 1
ATOM 2353 C CA . ALA A 1 311 ? 17.594 13.507 5.282 1.00 77.38 311 ALA A CA 1
ATOM 2354 C C . ALA A 1 311 ? 17.215 12.089 4.815 1.00 77.38 311 ALA A C 1
ATOM 2356 O O . ALA A 1 311 ? 16.136 11.912 4.263 1.00 77.38 311 ALA A O 1
ATOM 2357 N N . LEU A 1 312 ? 18.063 11.087 5.070 1.00 80.62 312 LEU A N 1
ATOM 2358 C CA . LEU A 1 312 ? 17.852 9.697 4.654 1.00 80.62 312 LEU A CA 1
ATOM 2359 C C . LEU A 1 312 ? 17.300 8.805 5.773 1.00 80.62 312 LEU A C 1
ATOM 2361 O O . LEU A 1 312 ? 17.083 7.625 5.543 1.00 80.62 312 LEU A O 1
ATOM 2365 N N . ARG A 1 313 ? 17.064 9.332 6.985 1.00 83.25 313 ARG A N 1
ATOM 2366 C CA . ARG A 1 313 ? 16.660 8.511 8.144 1.00 83.25 313 ARG A CA 1
ATOM 2367 C C . ARG A 1 313 ? 15.232 7.971 8.091 1.00 83.25 313 ARG A C 1
ATOM 2369 O O . ARG A 1 313 ? 14.888 7.146 8.928 1.00 83.25 313 ARG A O 1
ATOM 2376 N N . LEU A 1 314 ? 14.405 8.477 7.170 1.00 87.69 314 LEU A N 1
ATOM 2377 C CA . LEU A 1 314 ? 12.972 8.161 7.035 1.00 87.69 314 LEU A CA 1
ATOM 2378 C C . LEU A 1 314 ? 12.220 8.132 8.379 1.00 87.69 314 LEU A C 1
ATOM 2380 O O . LEU A 1 314 ? 11.325 7.320 8.600 1.00 87.69 314 LEU A O 1
ATOM 2384 N N . ALA A 1 315 ? 12.608 9.022 9.294 1.00 87.44 315 ALA A N 1
ATOM 2385 C CA . ALA A 1 315 ? 12.155 8.980 10.671 1.00 87.44 315 ALA A CA 1
ATOM 2386 C C . ALA A 1 315 ? 10.700 9.460 10.800 1.00 87.44 315 ALA A C 1
ATOM 2388 O O . ALA A 1 315 ? 10.295 10.468 10.214 1.00 87.44 315 ALA A O 1
ATOM 2389 N N . THR A 1 316 ? 9.922 8.756 11.614 1.00 89.19 316 THR A N 1
ATOM 2390 C CA . THR A 1 316 ? 8.589 9.174 12.065 1.00 89.19 316 THR A CA 1
ATOM 2391 C C . THR A 1 316 ? 8.662 9.839 13.443 1.00 89.19 316 THR A C 1
ATOM 2393 O O . THR A 1 316 ? 9.636 9.611 14.170 1.00 89.19 316 THR A O 1
ATOM 2396 N N . PRO A 1 317 ? 7.643 10.616 13.856 1.00 90.06 317 PRO A N 1
ATOM 2397 C CA . PRO A 1 317 ? 7.568 11.151 15.214 1.00 90.06 317 PRO A CA 1
ATOM 2398 C C . PRO A 1 317 ? 7.737 10.071 16.288 1.00 90.06 317 PRO A C 1
ATOM 2400 O O . PRO A 1 317 ? 8.475 10.271 17.247 1.00 90.06 317 PRO A O 1
ATOM 2403 N N . GLU A 1 318 ? 7.141 8.897 16.077 1.00 89.25 318 GLU A N 1
ATOM 2404 C CA . GLU A 1 318 ? 7.219 7.756 16.992 1.00 89.25 318 GLU A CA 1
ATOM 2405 C C . GLU A 1 318 ? 8.614 7.118 17.025 1.00 89.25 318 GLU A C 1
ATOM 2407 O O . GLU A 1 318 ? 8.990 6.538 18.034 1.00 89.25 318 GLU A O 1
ATOM 2412 N N . SER A 1 319 ? 9.407 7.231 15.955 1.00 88.19 319 SER A N 1
ATOM 2413 C CA . SER A 1 319 ? 10.806 6.772 15.958 1.00 88.19 319 SER A CA 1
ATOM 2414 C C . SER A 1 319 ? 11.765 7.785 16.595 1.00 88.19 319 SER A C 1
ATOM 2416 O O . SER A 1 319 ? 12.768 7.403 17.190 1.00 88.19 319 SER A O 1
ATOM 2418 N N . LEU A 1 320 ? 11.465 9.085 16.478 1.00 89.75 320 LEU A N 1
ATOM 2419 C CA . LEU A 1 320 ? 12.283 10.170 17.030 1.00 89.75 320 LEU A CA 1
ATOM 2420 C C . LEU A 1 320 ? 12.024 10.387 18.518 1.00 89.75 320 LEU A C 1
ATOM 2422 O O . LEU A 1 320 ? 12.916 10.790 19.260 1.00 89.75 320 LEU A O 1
ATOM 2426 N N . THR A 1 321 ? 10.788 10.172 18.950 1.00 91.50 321 THR A N 1
ATOM 2427 C CA . THR A 1 321 ? 10.379 10.245 20.349 1.00 91.50 321 THR A CA 1
ATOM 2428 C C . THR A 1 321 ? 9.501 9.030 20.644 1.00 91.50 321 THR A C 1
ATOM 2430 O O . THR A 1 321 ? 8.272 9.133 20.592 1.00 91.50 321 THR A O 1
ATOM 2433 N N . PRO A 1 322 ? 10.128 7.866 20.911 1.00 91.38 322 PRO A N 1
ATOM 2434 C CA . PRO A 1 322 ? 9.414 6.637 21.216 1.00 91.38 322 PRO A CA 1
ATOM 2435 C C . PRO A 1 322 ? 8.453 6.813 22.399 1.00 91.38 322 PRO A C 1
ATOM 2437 O O . PRO A 1 322 ? 8.863 7.293 23.458 1.00 91.38 322 PRO A O 1
ATOM 2440 N N . PRO A 1 323 ? 7.175 6.428 22.251 1.00 92.56 323 PRO A N 1
ATOM 2441 C CA . PRO A 1 323 ? 6.225 6.409 23.355 1.00 92.56 323 PRO A CA 1
ATOM 2442 C C . PRO A 1 323 ? 6.691 5.473 24.474 1.00 92.56 323 PRO A C 1
ATOM 2444 O O . PRO A 1 323 ? 7.208 4.390 24.203 1.00 92.56 323 PRO A O 1
ATOM 2447 N N . ALA A 1 324 ? 6.420 5.838 25.730 1.00 93.81 324 ALA A N 1
ATOM 2448 C CA . ALA A 1 324 ? 6.832 5.052 26.897 1.00 93.81 324 ALA A CA 1
ATOM 2449 C C . ALA A 1 324 ? 6.368 3.587 26.830 1.00 93.81 324 ALA A C 1
ATOM 2451 O O . ALA A 1 324 ? 7.139 2.685 27.126 1.00 93.81 324 ALA A O 1
ATOM 2452 N N . ILE A 1 325 ? 5.140 3.331 26.364 1.00 92.75 325 ILE A N 1
ATOM 2453 C CA . ILE A 1 325 ? 4.621 1.962 26.228 1.00 92.75 325 ILE A CA 1
ATOM 2454 C C . ILE A 1 325 ? 5.392 1.126 25.196 1.00 92.75 325 ILE A C 1
ATOM 2456 O O . ILE A 1 325 ? 5.521 -0.081 25.365 1.00 92.75 325 ILE A O 1
ATOM 2460 N N . VAL A 1 326 ? 5.938 1.754 24.149 1.00 91.38 326 VAL A N 1
ATOM 2461 C CA . VAL A 1 326 ? 6.774 1.063 23.156 1.00 91.38 326 VAL A CA 1
ATOM 2462 C C . VAL A 1 326 ? 8.120 0.699 23.776 1.00 91.38 326 VAL A C 1
ATOM 2464 O O . VAL A 1 326 ? 8.575 -0.426 23.597 1.00 91.38 326 VAL A O 1
ATOM 2467 N N . LEU A 1 327 ? 8.723 1.608 24.549 1.00 93.19 327 LEU A N 1
ATOM 2468 C CA . LEU A 1 327 ? 9.966 1.337 25.281 1.00 93.19 327 LEU A CA 1
ATOM 2469 C C . LEU A 1 327 ? 9.779 0.205 26.301 1.00 93.19 327 LEU A C 1
ATOM 2471 O O . LEU A 1 327 ? 10.527 -0.766 26.268 1.00 93.19 327 LEU A O 1
ATOM 2475 N N . LEU A 1 328 ? 8.714 0.263 27.106 1.00 94.62 328 LEU A N 1
ATOM 2476 C CA . LEU A 1 328 ? 8.355 -0.798 28.053 1.00 94.62 328 LEU A CA 1
ATOM 2477 C C . LEU A 1 328 ? 8.130 -2.143 27.352 1.00 94.62 328 LEU A C 1
ATOM 2479 O O . LEU A 1 328 ? 8.557 -3.181 27.847 1.00 94.62 328 LEU A O 1
ATOM 2483 N N . ALA A 1 329 ? 7.481 -2.144 26.183 1.00 91.44 329 ALA A N 1
ATOM 2484 C CA . ALA A 1 329 ? 7.284 -3.365 25.408 1.00 91.44 329 ALA A CA 1
ATOM 2485 C C . ALA A 1 329 ? 8.610 -3.944 24.884 1.00 91.44 329 ALA A C 1
ATOM 2487 O O . ALA A 1 329 ? 8.761 -5.165 24.851 1.00 91.44 329 ALA A O 1
ATOM 2488 N N . ILE A 1 330 ? 9.565 -3.099 24.481 1.00 90.12 330 ILE A N 1
ATOM 2489 C CA . ILE A 1 330 ? 10.907 -3.529 24.061 1.00 90.12 330 ILE A CA 1
ATOM 2490 C C . ILE A 1 330 ? 11.664 -4.137 25.248 1.00 90.12 330 ILE A C 1
ATOM 2492 O O . ILE A 1 330 ? 12.191 -5.242 25.127 1.00 90.12 330 ILE A O 1
ATOM 2496 N N . GLU A 1 331 ? 11.667 -3.462 26.398 1.00 94.25 331 GLU A N 1
ATOM 2497 C CA . GLU A 1 331 ? 12.304 -3.944 27.631 1.00 94.25 331 GLU A CA 1
ATOM 2498 C C . GLU A 1 331 ? 11.710 -5.281 28.091 1.00 94.25 331 GLU A C 1
ATOM 2500 O O . GLU A 1 331 ? 12.446 -6.234 28.350 1.00 94.25 331 GLU A O 1
ATOM 2505 N N . ALA A 1 332 ? 10.378 -5.396 28.109 1.00 94.00 332 ALA A N 1
ATOM 2506 C CA . ALA A 1 332 ? 9.688 -6.628 28.477 1.00 94.00 332 ALA A CA 1
ATOM 2507 C C . ALA A 1 332 ? 10.018 -7.783 27.517 1.00 94.00 332 ALA A C 1
ATOM 2509 O O . ALA A 1 332 ? 10.276 -8.900 27.963 1.00 94.00 332 ALA A O 1
ATOM 2510 N N . ARG A 1 333 ? 10.065 -7.531 26.199 1.00 91.06 333 ARG A N 1
ATOM 2511 C CA . ARG A 1 333 ? 10.470 -8.549 25.213 1.00 91.06 333 ARG A CA 1
ATOM 2512 C C . ARG A 1 333 ? 11.902 -9.020 25.441 1.00 91.06 333 ARG A C 1
ATOM 2514 O O . ARG A 1 333 ? 12.139 -10.224 25.402 1.00 91.06 333 ARG A O 1
ATOM 2521 N N . ALA A 1 334 ? 12.831 -8.102 25.704 1.00 90.88 334 ALA A N 1
ATOM 2522 C CA . ALA A 1 334 ? 14.217 -8.450 26.002 1.00 90.88 334 ALA A CA 1
ATOM 2523 C C . ALA A 1 334 ? 14.323 -9.291 27.285 1.00 90.88 334 ALA A C 1
ATOM 2525 O O . ALA A 1 334 ? 15.027 -10.301 27.303 1.00 90.88 334 ALA A O 1
ATOM 2526 N N . HIS A 1 335 ? 13.571 -8.929 28.328 1.00 92.62 335 HIS A N 1
ATOM 2527 C CA . HIS A 1 335 ? 13.508 -9.687 29.575 1.00 92.62 335 HIS A CA 1
ATOM 2528 C C . HIS A 1 335 ? 12.972 -11.111 29.361 1.00 92.62 335 HIS A C 1
ATOM 2530 O O . HIS A 1 335 ? 13.614 -12.075 29.775 1.00 92.62 335 HIS A O 1
ATOM 2536 N N . TYR A 1 336 ? 11.846 -11.270 28.655 1.00 91.69 336 TYR A N 1
ATOM 2537 C CA . TYR A 1 336 ? 11.288 -12.592 28.359 1.00 91.69 336 TYR A CA 1
ATOM 2538 C C . TYR A 1 336 ? 12.196 -13.430 27.455 1.00 91.69 336 TYR A C 1
ATOM 2540 O O . TYR A 1 336 ? 12.354 -14.624 27.700 1.00 91.69 336 TYR A O 1
ATOM 2548 N N . ALA A 1 337 ? 12.833 -12.827 26.447 1.00 89.62 337 ALA A N 1
ATOM 2549 C CA . ALA A 1 337 ? 13.800 -13.523 25.599 1.00 89.62 337 ALA A CA 1
ATOM 2550 C C . ALA A 1 337 ? 14.995 -14.034 26.417 1.00 89.62 337 ALA A C 1
ATOM 2552 O O . ALA A 1 337 ? 15.407 -15.183 26.258 1.00 89.62 337 ALA A O 1
ATOM 2553 N N . HIS A 1 338 ? 15.504 -13.215 27.344 1.00 90.38 338 HIS A N 1
ATOM 2554 C CA . HIS A 1 338 ? 16.553 -13.623 28.272 1.00 90.38 338 HIS A CA 1
ATOM 2555 C C . HIS A 1 338 ? 16.094 -14.775 29.172 1.00 90.38 338 HIS A C 1
ATOM 2557 O O . HIS A 1 338 ? 16.815 -15.762 29.295 1.00 90.38 338 HIS A O 1
ATOM 2563 N N . MET A 1 339 ? 14.901 -14.688 29.772 1.00 90.56 339 MET A N 1
ATOM 2564 C CA . MET A 1 339 ? 14.348 -15.778 30.581 1.00 90.56 339 MET A CA 1
ATOM 2565 C C . MET A 1 339 ? 14.269 -17.076 29.779 1.00 90.56 339 MET A C 1
ATOM 2567 O O . MET A 1 339 ? 14.800 -18.083 30.232 1.00 90.56 339 MET A O 1
ATOM 2571 N N . LEU A 1 340 ? 13.679 -17.054 28.580 1.00 89.00 340 LEU A N 1
ATOM 2572 C CA . LEU A 1 340 ? 13.520 -18.237 27.727 1.00 89.00 340 LEU A CA 1
ATOM 2573 C C . LEU A 1 340 ? 14.865 -18.864 27.337 1.00 89.00 340 LEU A C 1
ATOM 2575 O O . LEU A 1 340 ? 15.006 -20.082 27.401 1.00 89.00 340 LEU A O 1
ATOM 2579 N N . ALA A 1 341 ? 15.868 -18.048 27.001 1.00 88.12 341 ALA A N 1
ATOM 2580 C CA . ALA A 1 341 ? 17.209 -18.532 26.669 1.00 88.12 341 ALA A CA 1
ATOM 2581 C C . ALA A 1 341 ? 17.934 -19.183 27.865 1.00 88.12 341 ALA A C 1
ATOM 2583 O O . ALA A 1 341 ? 18.753 -20.077 27.670 1.00 88.12 341 ALA A O 1
ATOM 2584 N N . HIS A 1 342 ? 17.610 -18.767 29.094 1.00 82.19 342 HIS A N 1
ATOM 2585 C CA . HIS A 1 342 ? 18.216 -19.262 30.338 1.00 82.19 342 HIS A CA 1
ATOM 2586 C C . HIS A 1 342 ? 17.273 -20.178 31.146 1.00 82.19 342 HIS A C 1
ATOM 2588 O O . HIS A 1 342 ? 17.555 -20.511 32.295 1.00 82.19 342 HIS A O 1
ATOM 2594 N N . SER A 1 343 ? 16.159 -20.624 30.551 1.00 65.81 343 SER A N 1
ATOM 2595 C CA . SER A 1 343 ? 15.146 -21.481 31.192 1.00 65.81 343 SER A CA 1
ATOM 2596 C C . SER A 1 343 ? 15.532 -22.964 31.271 1.00 65.81 343 SER A C 1
ATOM 2598 O O . SER A 1 343 ? 14.688 -23.792 31.607 1.00 65.81 343 SER A O 1
ATOM 2600 N N . SER A 1 344 ? 16.803 -23.332 31.062 1.00 56.25 344 SER A N 1
ATOM 2601 C CA . SER A 1 344 ? 17.307 -24.672 31.416 1.00 56.25 344 SER A CA 1
ATOM 2602 C C . SER A 1 344 ? 17.155 -25.002 32.915 1.00 56.25 344 SER A C 1
ATOM 2604 O O . SER A 1 344 ? 17.329 -26.153 33.306 1.00 56.25 344 SER A O 1
ATOM 2606 N N . ALA A 1 345 ? 16.753 -24.029 33.743 1.00 54.03 345 ALA A N 1
ATOM 2607 C CA . ALA A 1 345 ? 16.437 -24.188 35.161 1.00 54.03 345 ALA A CA 1
ATOM 2608 C C . ALA A 1 345 ? 14.956 -24.507 35.489 1.00 54.03 345 ALA A C 1
ATOM 2610 O O . ALA A 1 345 ? 14.642 -24.711 36.657 1.00 54.03 345 ALA A O 1
ATOM 2611 N N . LEU A 1 346 ? 14.039 -24.579 34.512 1.00 52.59 346 LEU A N 1
ATOM 2612 C CA . LEU A 1 346 ? 12.613 -24.896 34.758 1.00 52.59 346 LEU A CA 1
ATOM 2613 C C . LEU A 1 346 ? 12.241 -26.367 34.475 1.00 52.59 346 LEU A C 1
ATOM 2615 O O . LEU A 1 346 ? 11.072 -26.688 34.287 1.00 52.59 346 LEU A O 1
ATOM 2619 N N . SER A 1 347 ? 13.225 -27.274 34.475 1.00 50.34 347 SER A N 1
ATOM 2620 C CA . SER A 1 347 ? 12.996 -28.728 34.384 1.00 50.34 347 SER A CA 1
ATOM 2621 C C . SER A 1 347 ? 12.781 -29.431 35.736 1.00 50.34 347 SER A C 1
ATOM 2623 O O . SER A 1 347 ? 12.662 -30.650 35.762 1.00 50.34 347 SER A O 1
ATOM 2625 N N . LEU A 1 348 ? 12.678 -28.710 36.858 1.00 51.22 348 LEU A N 1
ATOM 2626 C CA . LEU A 1 348 ? 12.492 -29.309 38.189 1.00 51.22 348 LEU A CA 1
ATOM 2627 C C . LEU A 1 348 ? 11.427 -28.559 39.001 1.00 51.22 348 LEU A C 1
ATOM 2629 O O . LEU A 1 348 ? 11.753 -27.821 39.922 1.00 51.22 348 LEU A O 1
ATOM 2633 N N . ALA A 1 349 ? 10.157 -28.722 38.631 1.00 46.53 349 ALA A N 1
ATOM 2634 C CA . ALA A 1 349 ? 9.012 -28.605 39.548 1.00 46.53 349 ALA A CA 1
ATOM 2635 C C . ALA A 1 349 ? 7.736 -29.110 38.851 1.00 46.53 349 ALA A C 1
ATOM 2637 O O . ALA A 1 349 ? 6.763 -28.380 38.671 1.00 46.53 349 ALA A O 1
ATOM 2638 N N . ALA A 1 350 ? 7.772 -30.358 38.398 1.00 47.72 350 ALA A N 1
ATOM 2639 C CA . ALA A 1 350 ? 6.571 -31.131 38.120 1.00 47.72 350 ALA A CA 1
ATOM 2640 C C . ALA A 1 350 ? 6.787 -32.519 38.735 1.00 47.72 350 ALA A C 1
ATOM 2642 O O . ALA A 1 350 ? 7.077 -33.478 38.026 1.00 47.72 350 ALA A O 1
ATOM 2643 N N . GLU A 1 351 ? 6.727 -32.568 40.067 1.00 37.44 351 GLU A N 1
ATOM 2644 C CA . GLU A 1 351 ? 6.373 -33.765 40.838 1.00 37.44 351 GLU A CA 1
ATOM 2645 C C . GLU A 1 351 ? 5.071 -33.484 41.585 1.00 37.44 351 GLU A C 1
ATOM 2647 O O . GLU A 1 351 ? 4.949 -32.362 42.138 1.00 37.44 351 GLU A O 1
#

Secondary structure (DSSP, 8-state):
-TTHHHHHHHHHHHHTTB----SSS----HHHHHHH--PPPPTT----TTHHHHHHHHHHHTT--B---TT-----PPPPSSHHHHHHHHHHHHHHHHHHTTTTT-TT--HHHHHHHHHHHHHHHHHHHHHHHHHHHH-HHHHHHHHT--SPPPHHHHHHHTTTHHHHHHHHHHHHHHHHHHHHHHHHHT-HHHHHHTT-HHHHHHHHHHHHHHHHHHHHHHHHHHHHHHHHHHH--S----PPPSS-PPPPHHHHHHHTHHHHHHHHHHHHHHHTTSS-GGGHHHHHHHHTHHHHHHHHTS-GGG-SSGGGS---HHHHS--HHHHHHHHHHHHHHHHHHTGGG-SS---